Protein AF-A0A945FJ59-F1 (afdb_monomer_lite)

Radius of gyration: 18.52 Å; chains: 1; bounding box: 47×38×53 Å

Foldseek 3Di:
DCLPPPLVVDDPVVLVVVLVVLLVVLQVLLCQQAQVLLAGPPDNPDNHHDQVSRVVNLVSLLCLLLFPPHPNVCSSPNQQQAADEDEDEDQAQQVDWDPPPQLFQKKWKFFPDDDDGRDLDCPRTAEIEGQDDGSQDRLLSSLVSLLSNLPDDDDQDDPVDGSVCVCVGRSVNPDDRDDHYYYYHIDDRNVSCVVPVVGQKMKMWGAHSSRRTPYIYIYGYDDDD

Structure (mmCIF, N/CA/C/O backbone):
data_AF-A0A945FJ59-F1
#
_entry.id   AF-A0A945FJ59-F1
#
loop_
_atom_site.group_PDB
_atom_site.id
_atom_site.type_symbol
_atom_site.label_atom_id
_atom_site.label_alt_id
_atom_site.label_comp_id
_atom_site.label_asym_id
_atom_site.label_entity_id
_atom_site.label_seq_id
_atom_site.pdbx_PDB_ins_code
_atom_site.Cartn_x
_atom_site.Cartn_y
_atom_site.Cartn_z
_atom_site.occupancy
_atom_site.B_iso_or_equiv
_atom_site.auth_seq_id
_atom_site.auth_comp_id
_atom_site.auth_asym_id
_atom_site.auth_atom_id
_atom_site.pdbx_PDB_model_num
ATOM 1 N N . MET A 1 1 ? 7.278 13.177 -17.448 1.00 51.16 1 MET A N 1
ATOM 2 C CA . MET A 1 1 ? 6.998 14.190 -18.498 1.00 51.16 1 MET A CA 1
ATOM 3 C C . MET A 1 1 ? 5.499 14.442 -18.659 1.00 51.16 1 MET A C 1
ATOM 5 O O . MET A 1 1 ? 5.099 15.597 -18.591 1.00 51.16 1 MET A O 1
ATOM 9 N N . ILE A 1 2 ? 4.678 13.389 -18.777 1.00 59.38 2 ILE A N 1
ATOM 10 C CA . ILE A 1 2 ? 3.209 13.481 -18.908 1.00 59.38 2 ILE A CA 1
ATOM 11 C C . ILE A 1 2 ? 2.566 14.216 -17.716 1.00 59.38 2 ILE A C 1
ATOM 13 O O . ILE A 1 2 ? 1.899 15.228 -17.904 1.00 59.38 2 ILE A O 1
ATOM 17 N N . THR A 1 3 ? 2.864 13.798 -16.483 1.00 65.12 3 THR A N 1
ATOM 18 C CA . THR A 1 3 ? 2.283 14.382 -15.255 1.00 65.12 3 THR A CA 1
ATOM 19 C C . THR A 1 3 ? 2.681 15.838 -14.994 1.00 65.12 3 THR A C 1
ATOM 21 O O . THR A 1 3 ? 1.946 16.579 -14.359 1.00 65.12 3 THR A O 1
ATOM 24 N N . ARG A 1 4 ? 3.847 16.273 -15.490 1.00 64.56 4 ARG A N 1
ATOM 25 C CA . ARG A 1 4 ? 4.394 17.617 -15.236 1.00 64.56 4 ARG A CA 1
ATOM 26 C C . ARG A 1 4 ? 3.888 18.678 -16.208 1.00 64.56 4 ARG A C 1
ATOM 28 O O . ARG A 1 4 ? 3.876 19.846 -15.845 1.00 64.56 4 ARG A O 1
ATOM 35 N N . ARG A 1 5 ? 3.558 18.297 -17.444 1.00 72.62 5 ARG A N 1
ATOM 36 C CA . ARG A 1 5 ? 3.222 19.258 -18.504 1.00 72.62 5 ARG A CA 1
ATOM 37 C C . ARG A 1 5 ? 1.814 19.102 -19.045 1.00 72.62 5 ARG A C 1
ATOM 39 O O . ARG A 1 5 ? 1.229 20.106 -19.391 1.00 72.62 5 ARG A O 1
ATOM 46 N N . LEU A 1 6 ? 1.285 17.883 -19.139 1.00 83.44 6 LEU A N 1
ATOM 47 C CA . LEU A 1 6 ? -0.015 17.657 -19.774 1.00 83.44 6 LEU A CA 1
ATOM 48 C C . LEU A 1 6 ? -1.149 17.666 -18.754 1.00 83.44 6 LEU A C 1
ATOM 50 O O . LEU A 1 6 ? -2.184 18.261 -19.011 1.00 83.44 6 LEU A O 1
ATOM 54 N N . TRP A 1 7 ? -0.930 17.066 -17.582 1.00 88.19 7 TRP A N 1
ATOM 55 C CA . TRP A 1 7 ? -1.975 16.854 -16.576 1.00 88.19 7 TRP A CA 1
ATOM 56 C C . TRP A 1 7 ? -2.812 18.096 -16.206 1.00 88.19 7 TRP A C 1
ATOM 58 O O . TRP A 1 7 ? -4.038 17.978 -16.195 1.00 88.19 7 TRP A O 1
ATOM 68 N N . PRO A 1 8 ? -2.225 19.289 -15.964 1.00 87.00 8 PRO A N 1
ATOM 69 C CA . PRO A 1 8 ? -3.010 20.479 -15.624 1.00 87.00 8 PRO A CA 1
ATOM 70 C C . PRO A 1 8 ? -3.899 20.989 -16.768 1.00 87.00 8 PRO A C 1
ATOM 72 O O . PRO A 1 8 ? -4.835 21.738 -16.513 1.00 87.00 8 PRO A O 1
ATOM 75 N N . HIS A 1 9 ? -3.605 20.602 -18.012 1.00 89.31 9 HIS A N 1
ATOM 76 C CA . HIS A 1 9 ? -4.304 21.058 -19.216 1.00 89.31 9 HIS A CA 1
ATOM 77 C C . HIS A 1 9 ? -5.334 20.053 -19.742 1.00 89.31 9 HIS A C 1
ATOM 79 O O . HIS A 1 9 ? -6.031 20.361 -20.702 1.00 89.31 9 HIS A O 1
ATOM 85 N N . LEU A 1 10 ? -5.429 18.868 -19.135 1.00 90.62 10 LEU A N 1
ATOM 86 C CA . LEU A 1 10 ? -6.443 17.879 -19.484 1.00 90.62 10 LEU A CA 1
ATOM 87 C C . LEU A 1 10 ? -7.805 18.272 -18.897 1.00 90.62 10 LEU A C 1
ATOM 89 O O . LEU A 1 10 ? -7.896 18.706 -17.741 1.00 90.62 10 LEU A O 1
ATOM 93 N N . SER A 1 11 ? -8.862 18.046 -19.671 1.00 93.38 11 SER A N 1
ATOM 94 C CA . SER A 1 11 ? -10.243 18.035 -19.185 1.00 93.38 11 SER A CA 1
ATOM 95 C C . SER A 1 11 ? -10.461 16.923 -18.154 1.00 93.38 11 SER A C 1
ATOM 97 O O . SER A 1 11 ? -9.677 15.974 -18.055 1.00 93.38 11 SER A O 1
ATOM 99 N N . ASP A 1 12 ? -11.548 16.999 -17.388 1.00 92.25 12 ASP A N 1
ATOM 100 C CA . ASP A 1 12 ? -11.855 15.975 -16.382 1.00 92.25 12 ASP A CA 1
ATOM 101 C C . ASP A 1 12 ? -12.101 14.598 -17.010 1.00 92.25 12 ASP A C 1
ATOM 103 O O . ASP A 1 12 ? -11.656 13.585 -16.472 1.00 92.25 12 ASP A O 1
ATOM 107 N N . THR A 1 13 ? -12.717 14.554 -18.195 1.00 95.00 13 THR A N 1
ATOM 108 C CA . THR A 1 13 ? -12.897 13.315 -18.962 1.00 95.00 13 THR A CA 1
ATOM 109 C C . THR A 1 13 ? -11.559 12.708 -19.386 1.00 95.00 13 THR A C 1
ATOM 111 O O . THR A 1 13 ? -11.357 11.504 -19.233 1.00 95.00 13 THR A O 1
ATOM 114 N N . GLU A 1 14 ? -10.619 13.518 -19.877 1.00 94.06 14 GLU A N 1
ATOM 115 C CA . GLU A 1 14 ? -9.279 13.040 -20.245 1.00 94.06 14 GLU A CA 1
ATOM 116 C C . GLU A 1 14 ? -8.483 12.580 -19.019 1.00 94.06 14 GLU A C 1
ATOM 118 O O . GLU A 1 14 ? -7.817 11.544 -19.070 1.00 94.06 14 GLU A O 1
ATOM 123 N N . LYS A 1 15 ? -8.576 13.300 -17.892 1.00 92.00 15 LYS A N 1
ATOM 124 C CA . LYS A 1 15 ? -7.964 12.869 -16.625 1.00 92.00 15 LYS A CA 1
ATOM 125 C C . LYS A 1 15 ? -8.500 11.510 -16.198 1.00 92.00 15 LYS A C 1
ATOM 127 O O . LYS A 1 15 ? -7.707 10.659 -15.804 1.00 92.00 15 LYS A O 1
ATOM 132 N N . GLU A 1 16 ? -9.803 11.277 -16.318 1.00 91.75 16 GLU A N 1
ATOM 133 C CA . GLU A 1 16 ? -10.411 9.994 -15.964 1.00 91.75 16 GLU A CA 1
ATOM 134 C C . GLU A 1 16 ? -9.942 8.852 -16.878 1.00 91.75 16 GLU A C 1
ATOM 136 O O . GLU A 1 16 ? -9.563 7.783 -16.399 1.00 91.75 16 GLU A O 1
ATOM 141 N N . GLN A 1 17 ? -9.841 9.097 -18.186 1.00 93.38 17 GLN A N 1
ATOM 142 C CA . GLN A 1 17 ? -9.268 8.128 -19.129 1.00 93.38 17 GLN A CA 1
ATOM 143 C C . GLN A 1 17 ? -7.807 7.795 -18.792 1.00 93.38 17 GLN A C 1
ATOM 145 O O . GLN A 1 17 ? -7.407 6.626 -18.805 1.00 93.38 17 GLN A O 1
ATOM 150 N N . VAL A 1 18 ? -7.007 8.808 -18.447 1.00 92.19 18 VAL A N 1
ATOM 151 C CA . VAL A 1 18 ? -5.614 8.618 -18.030 1.00 92.19 18 VAL A CA 1
ATOM 152 C C . VAL A 1 18 ? -5.533 7.827 -16.721 1.00 92.19 18 VAL A C 1
ATOM 154 O O . VAL A 1 18 ? -4.696 6.928 -16.624 1.00 92.19 18 VAL A O 1
ATOM 157 N N . ARG A 1 19 ? -6.411 8.085 -15.742 1.00 91.75 19 ARG A N 1
ATOM 158 C CA . ARG A 1 19 ? -6.485 7.303 -14.493 1.00 91.75 19 ARG A CA 1
ATOM 159 C C . ARG A 1 19 ? -6.805 5.837 -14.761 1.00 91.75 19 ARG A C 1
ATOM 161 O O . ARG A 1 19 ? -6.081 4.967 -14.276 1.00 91.75 19 ARG A O 1
ATOM 168 N N . ALA A 1 20 ? -7.814 5.555 -15.584 1.00 93.50 20 ALA A N 1
ATOM 169 C CA . ALA A 1 20 ? -8.180 4.188 -15.959 1.00 93.50 20 ALA A CA 1
ATOM 170 C C . ALA A 1 20 ? -7.023 3.456 -16.670 1.00 93.50 20 ALA A C 1
ATOM 172 O O . ALA A 1 20 ? -6.737 2.282 -16.397 1.00 93.50 20 ALA A O 1
ATOM 173 N N . ALA A 1 21 ? -6.293 4.164 -17.538 1.00 94.00 21 ALA A N 1
ATOM 174 C CA . ALA A 1 21 ? -5.088 3.632 -18.159 1.00 94.00 21 ALA A CA 1
ATOM 175 C C . ALA A 1 21 ? -3.999 3.342 -17.111 1.00 94.00 21 ALA A C 1
ATOM 177 O O . ALA A 1 21 ? -3.462 2.235 -17.090 1.00 94.00 21 ALA A O 1
ATOM 178 N N . MET A 1 22 ? -3.692 4.287 -16.213 1.00 94.38 22 MET A N 1
ATOM 179 C CA . MET A 1 22 ? -2.705 4.103 -15.137 1.00 94.38 22 MET A CA 1
ATOM 180 C C . MET A 1 22 ? -3.043 2.911 -14.238 1.00 94.38 22 MET A C 1
ATOM 182 O O . MET A 1 22 ? -2.160 2.109 -13.938 1.00 94.38 22 MET A O 1
ATOM 186 N N . GLN A 1 23 ? -4.315 2.743 -13.873 1.00 94.06 23 GLN A N 1
ATOM 187 C CA . GLN A 1 23 ? -4.792 1.579 -13.128 1.00 94.06 23 GLN A CA 1
ATOM 188 C C . GLN A 1 23 ? -4.492 0.280 -13.884 1.00 94.06 23 GLN A C 1
ATOM 190 O O . GLN A 1 23 ? -3.944 -0.663 -13.312 1.00 94.06 23 GLN A O 1
ATOM 195 N N . THR A 1 24 ? -4.781 0.240 -15.186 1.00 94.75 24 THR A N 1
ATOM 196 C CA . THR A 1 24 ? -4.472 -0.922 -16.031 1.00 94.75 24 THR A CA 1
ATOM 197 C C . THR A 1 24 ? -2.970 -1.224 -16.046 1.00 94.75 24 THR A C 1
ATOM 199 O O . THR A 1 24 ? -2.574 -2.387 -15.938 1.00 94.75 24 THR A O 1
ATOM 202 N N . TRP A 1 25 ? -2.121 -0.197 -16.150 1.00 93.62 25 TRP A N 1
ATOM 203 C CA . TRP A 1 25 ? -0.664 -0.352 -16.108 1.00 93.62 25 TRP A CA 1
ATOM 204 C C . TRP A 1 25 ? -0.168 -0.873 -14.758 1.00 93.62 25 TRP A C 1
ATOM 206 O O . TRP A 1 25 ? 0.669 -1.775 -14.746 1.00 93.62 25 TRP A O 1
ATOM 216 N N . LEU A 1 26 ? -0.705 -0.372 -13.641 1.00 94.50 26 LEU A N 1
ATOM 217 C CA . LEU A 1 26 ? -0.378 -0.876 -12.305 1.00 94.50 26 LEU A CA 1
ATOM 218 C C . LEU A 1 26 ? -0.761 -2.349 -12.163 1.00 94.50 26 LEU A C 1
ATOM 220 O O . LEU A 1 26 ? 0.097 -3.162 -11.829 1.00 94.50 26 LEU A O 1
ATOM 224 N N . ILE A 1 27 ? -1.997 -2.724 -12.506 1.00 94.56 27 ILE A N 1
ATOM 225 C CA . ILE A 1 27 ? -2.457 -4.121 -12.435 1.00 94.56 27 ILE A CA 1
ATOM 226 C C . ILE A 1 27 ? -1.540 -5.030 -13.262 1.00 94.56 27 ILE A C 1
ATOM 228 O O . ILE A 1 27 ? -1.089 -6.075 -12.790 1.00 94.56 27 ILE A O 1
ATOM 232 N N . LYS A 1 28 ? -1.215 -4.620 -14.495 1.00 94.62 28 LYS A N 1
ATOM 233 C CA . LYS A 1 28 ? -0.293 -5.371 -15.355 1.00 94.62 28 LYS A CA 1
ATOM 234 C C . LYS A 1 28 ? 1.101 -5.471 -14.745 1.00 94.62 28 LYS A C 1
ATOM 236 O O . LYS A 1 28 ? 1.708 -6.534 -14.841 1.00 94.62 28 LYS A O 1
ATOM 241 N N . ARG A 1 29 ? 1.602 -4.409 -14.107 1.00 95.44 29 ARG A N 1
ATOM 242 C CA . ARG A 1 29 ? 2.917 -4.419 -13.460 1.00 95.44 29 ARG A CA 1
ATOM 243 C C . ARG A 1 29 ? 2.964 -5.369 -12.273 1.00 95.44 29 ARG A C 1
ATOM 245 O O . ARG A 1 29 ? 3.935 -6.106 -12.144 1.00 95.44 29 ARG A O 1
ATOM 252 N N . TYR A 1 30 ? 1.919 -5.404 -11.454 1.00 96.19 30 TYR A N 1
ATOM 253 C CA . TYR A 1 30 ? 1.856 -6.285 -10.288 1.00 96.19 30 TYR A CA 1
ATOM 254 C C . TYR A 1 30 ? 1.777 -7.779 -10.631 1.00 96.19 30 TYR A C 1
ATOM 256 O O . TYR A 1 30 ? 2.145 -8.602 -9.803 1.00 96.19 30 TYR A O 1
ATOM 264 N N . ARG A 1 31 ? 1.468 -8.161 -11.878 1.00 95.25 31 ARG A N 1
ATOM 265 C CA . ARG A 1 31 ? 1.680 -9.549 -12.352 1.00 95.25 31 ARG A CA 1
ATOM 266 C C . ARG A 1 31 ? 3.149 -9.993 -12.309 1.00 95.25 31 ARG A C 1
ATOM 268 O O . ARG A 1 31 ? 3.439 -11.188 -12.325 1.00 95.25 31 ARG A O 1
ATOM 275 N N . LEU A 1 32 ? 4.079 -9.042 -12.293 1.00 96.88 32 LEU A N 1
ATOM 276 C CA . LEU A 1 32 ? 5.514 -9.296 -12.187 1.00 96.88 32 LEU A CA 1
ATOM 277 C C . LEU A 1 32 ? 6.005 -9.315 -10.738 1.00 96.88 32 LEU A C 1
ATOM 279 O O . LEU A 1 32 ? 7.173 -9.604 -10.503 1.00 96.88 32 LEU A O 1
ATOM 283 N N . PHE A 1 33 ? 5.141 -9.027 -9.764 1.00 97.38 33 PHE A N 1
ATOM 284 C CA . PHE A 1 33 ? 5.501 -9.148 -8.359 1.00 97.38 33 PHE A CA 1
ATOM 285 C C . PHE A 1 33 ? 5.722 -10.623 -7.994 1.00 97.38 33 PHE A C 1
ATOM 287 O O . PHE A 1 33 ? 5.013 -11.511 -8.482 1.00 97.38 33 PHE A O 1
ATOM 294 N N . ARG A 1 34 ? 6.724 -10.899 -7.159 1.00 96.19 34 ARG A N 1
ATOM 295 C CA . ARG A 1 34 ? 7.021 -12.242 -6.648 1.00 96.19 34 ARG A CA 1
ATOM 296 C C . ARG A 1 34 ? 6.976 -12.193 -5.126 1.00 96.19 34 ARG A C 1
ATOM 298 O O . ARG A 1 34 ? 7.960 -11.786 -4.512 1.00 96.19 34 ARG A O 1
ATOM 305 N N . PRO A 1 35 ? 5.854 -12.604 -4.509 1.00 93.19 35 PRO A N 1
ATOM 306 C CA . PRO A 1 35 ? 5.678 -12.508 -3.062 1.00 93.19 35 PRO A CA 1
ATOM 307 C C . PRO A 1 35 ? 6.787 -13.199 -2.264 1.00 93.19 35 PRO A C 1
ATOM 309 O O . PRO A 1 35 ? 7.206 -12.690 -1.232 1.00 93.19 35 PRO A O 1
ATOM 312 N N . THR A 1 36 ? 7.302 -14.323 -2.770 1.00 91.81 36 THR A N 1
ATOM 313 C CA . THR A 1 36 ? 8.363 -15.107 -2.121 1.00 91.81 36 THR A CA 1
ATOM 314 C C . THR A 1 36 ? 9.687 -14.359 -2.014 1.00 91.81 36 THR A C 1
ATOM 316 O O . THR A 1 36 ? 10.395 -14.529 -1.030 1.00 91.81 36 THR A O 1
ATOM 319 N N . SER A 1 37 ? 10.024 -13.538 -3.009 1.00 92.12 37 SER A N 1
ATOM 320 C CA . SER A 1 37 ? 11.271 -12.767 -3.051 1.00 92.12 37 SER A CA 1
ATOM 321 C C . SER A 1 37 ? 11.074 -11.282 -2.736 1.00 92.12 37 SER A C 1
ATOM 323 O O . SER A 1 37 ? 12.053 -10.556 -2.632 1.00 92.12 37 SER A O 1
ATOM 325 N N . GLY A 1 38 ? 9.833 -10.814 -2.574 1.00 93.81 38 GLY A N 1
ATOM 326 C CA . GLY A 1 38 ? 9.503 -9.461 -2.117 1.00 93.81 38 GLY A CA 1
ATOM 327 C C . GLY A 1 38 ? 9.687 -8.340 -3.149 1.00 93.81 38 GLY A C 1
ATOM 328 O O . GLY A 1 38 ? 9.372 -7.193 -2.852 1.00 93.81 38 GLY A O 1
ATOM 329 N N . GLY A 1 39 ? 10.157 -8.636 -4.362 1.00 95.50 39 GLY A N 1
ATOM 330 C CA . GLY A 1 39 ? 10.380 -7.652 -5.428 1.00 95.50 39 GLY A CA 1
ATOM 331 C C . GLY A 1 39 ? 9.610 -7.960 -6.714 1.00 95.50 39 GLY A C 1
ATOM 332 O O . GLY A 1 39 ? 8.702 -8.796 -6.752 1.00 95.50 39 GLY A O 1
ATOM 333 N N . PHE A 1 40 ? 10.032 -7.347 -7.818 1.00 97.00 40 PHE A N 1
ATOM 334 C CA . PHE A 1 40 ? 9.449 -7.574 -9.143 1.00 97.00 40 PHE A CA 1
ATOM 335 C C . PHE A 1 40 ? 10.448 -8.240 -10.080 1.00 97.00 40 PHE A C 1
ATOM 337 O O . PHE A 1 40 ? 11.633 -7.920 -10.058 1.00 97.00 40 PHE A O 1
ATOM 344 N N . ALA A 1 41 ? 9.944 -9.131 -10.922 1.00 96.06 41 ALA A N 1
ATOM 345 C CA . ALA A 1 41 ? 10.660 -9.664 -12.071 1.00 96.06 41 ALA A CA 1
ATOM 346 C C . ALA A 1 41 ? 10.549 -8.716 -13.278 1.00 96.06 41 ALA A C 1
ATOM 348 O O . ALA A 1 41 ? 9.643 -7.873 -13.359 1.00 96.06 41 ALA A O 1
ATOM 349 N N . ILE A 1 42 ? 11.443 -8.871 -14.248 1.00 92.88 42 ILE A N 1
ATOM 350 C CA . ILE A 1 42 ? 11.363 -8.192 -15.540 1.00 92.88 42 ILE A CA 1
ATOM 351 C C . ILE A 1 42 ? 10.454 -8.945 -16.525 1.00 92.88 42 ILE A C 1
ATOM 353 O O . ILE A 1 42 ? 9.703 -8.293 -17.261 1.00 92.88 42 ILE A O 1
ATOM 357 N N . HIS A 1 43 ? 10.434 -10.285 -16.492 1.00 92.06 43 HIS A N 1
ATOM 358 C CA . HIS A 1 43 ? 9.574 -11.110 -17.344 1.00 92.06 43 HIS A CA 1
ATOM 359 C C . HIS A 1 43 ? 8.543 -11.924 -16.556 1.00 92.06 43 HIS A C 1
ATOM 361 O O . HIS A 1 43 ? 8.725 -12.313 -15.405 1.00 92.06 43 HIS A O 1
ATOM 367 N N . THR A 1 44 ? 7.409 -12.217 -17.198 1.00 90.62 44 THR A N 1
ATOM 368 C CA . THR A 1 44 ? 6.325 -12.998 -16.582 1.00 90.62 44 THR A CA 1
ATOM 369 C C . THR A 1 44 ? 6.695 -14.457 -16.339 1.00 90.62 44 THR A C 1
ATOM 371 O O . THR A 1 44 ? 6.097 -15.076 -15.467 1.00 90.62 44 THR A O 1
ATOM 374 N N . SER A 1 45 ? 7.644 -14.998 -17.104 1.00 92.75 45 SER A N 1
ATOM 375 C CA . SER A 1 45 ? 8.158 -16.367 -16.972 1.00 92.75 45 SER A CA 1
ATOM 376 C C . SER A 1 45 ? 9.079 -16.558 -15.771 1.00 92.75 45 SER A C 1
ATOM 378 O O . SER A 1 45 ? 9.255 -17.685 -15.319 1.00 92.75 45 SER A O 1
ATOM 380 N N . ASP A 1 46 ? 9.675 -15.478 -15.268 1.00 93.00 46 ASP A N 1
ATOM 381 C CA . ASP A 1 46 ? 10.691 -15.562 -14.226 1.00 93.00 46 ASP A CA 1
ATOM 382 C C . ASP A 1 46 ? 10.027 -15.883 -12.892 1.00 93.00 46 ASP A C 1
ATOM 384 O O . ASP A 1 46 ? 9.008 -15.289 -12.537 1.00 93.00 46 ASP A O 1
ATOM 388 N N . THR A 1 47 ? 10.592 -16.813 -12.128 1.00 91.00 47 THR A N 1
ATOM 389 C CA . THR A 1 47 ? 10.032 -17.241 -10.837 1.00 91.00 47 THR A CA 1
ATOM 390 C C . THR A 1 47 ? 10.533 -16.407 -9.658 1.00 91.00 47 THR A C 1
ATOM 392 O O . THR A 1 47 ? 9.968 -16.498 -8.573 1.00 91.00 47 THR A O 1
ATOM 395 N N . GLN A 1 48 ? 11.577 -15.600 -9.857 1.00 93.62 48 GLN A N 1
ATOM 396 C CA . GLN A 1 48 ? 12.228 -14.783 -8.829 1.00 93.62 48 GLN A CA 1
ATOM 397 C C . GLN A 1 48 ? 12.209 -13.305 -9.220 1.00 93.62 48 GLN A C 1
ATOM 399 O O . GLN A 1 48 ? 12.122 -12.972 -10.398 1.00 93.62 48 GLN A O 1
ATOM 404 N N . SER A 1 49 ? 12.275 -12.422 -8.226 1.00 94.94 4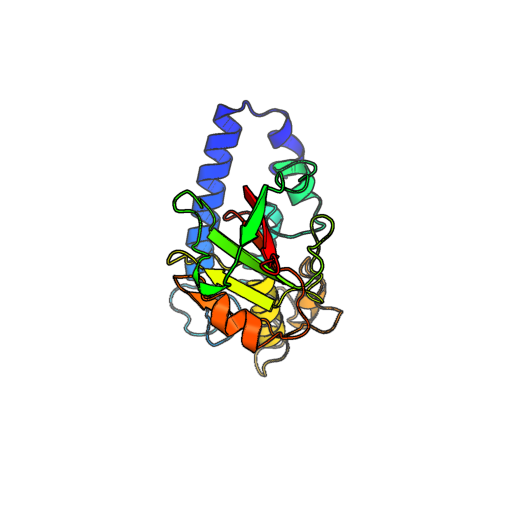9 SER A N 1
ATOM 405 C CA . SER A 1 49 ? 12.474 -10.986 -8.448 1.00 94.94 49 SER A CA 1
ATOM 406 C C . SER A 1 49 ? 13.903 -10.684 -8.887 1.00 94.94 49 SER A C 1
ATOM 408 O O . SER A 1 49 ? 14.837 -11.367 -8.473 1.00 94.94 49 SER A O 1
ATOM 410 N N . ASP A 1 50 ? 14.077 -9.590 -9.620 1.00 94.69 50 ASP A N 1
ATOM 411 C CA . ASP A 1 50 ? 15.386 -9.066 -10.001 1.00 94.69 50 ASP A CA 1
ATOM 412 C C . ASP A 1 50 ? 15.462 -7.546 -9.770 1.00 94.69 50 ASP A C 1
ATOM 414 O O . ASP A 1 50 ? 14.461 -6.865 -9.502 1.00 94.69 50 ASP A O 1
ATOM 418 N N . VAL A 1 51 ? 16.679 -7.002 -9.810 1.00 94.56 51 VAL A N 1
ATOM 419 C CA . VAL A 1 51 ? 16.930 -5.589 -9.482 1.00 94.56 51 VAL A CA 1
ATOM 420 C C . VAL A 1 51 ? 16.321 -4.645 -10.525 1.00 94.56 51 VAL A C 1
ATOM 422 O O . VAL A 1 51 ? 15.739 -3.620 -10.156 1.00 94.56 51 VAL A O 1
ATOM 425 N N . ASP A 1 52 ? 16.401 -4.986 -11.813 1.00 93.81 52 ASP A N 1
ATOM 426 C CA . ASP A 1 52 ? 15.901 -4.140 -12.902 1.00 93.81 52 ASP A CA 1
ATOM 427 C C . ASP A 1 52 ? 14.364 -4.138 -12.932 1.00 93.81 52 ASP A C 1
ATOM 429 O O . ASP A 1 52 ? 13.730 -3.079 -13.063 1.00 93.81 52 ASP A O 1
ATOM 433 N N . GLY A 1 53 ? 13.757 -5.310 -12.741 1.00 95.19 53 GLY A N 1
ATOM 434 C CA . GLY A 1 53 ? 12.329 -5.508 -12.545 1.00 95.19 53 GLY A CA 1
ATOM 435 C C . GLY A 1 53 ? 11.823 -4.691 -11.360 1.00 95.19 53 GLY A C 1
ATOM 436 O O . GLY A 1 53 ? 10.882 -3.901 -11.489 1.00 95.19 53 GLY A O 1
ATOM 437 N N . THR A 1 54 ? 12.490 -4.781 -10.217 1.00 96.31 54 THR A N 1
ATOM 438 C CA . THR A 1 54 ? 12.101 -4.022 -9.023 1.00 96.31 54 THR A CA 1
ATOM 439 C C . THR A 1 54 ? 12.241 -2.512 -9.232 1.00 96.31 54 THR A C 1
ATOM 441 O O . THR A 1 54 ? 11.275 -1.771 -9.036 1.00 96.31 54 THR A O 1
ATOM 444 N N . SER A 1 55 ? 13.384 -2.043 -9.736 1.00 94.62 55 SER A N 1
ATOM 445 C CA . SER A 1 55 ? 13.624 -0.620 -10.014 1.00 94.62 55 SER A CA 1
ATOM 446 C C . SER A 1 55 ? 12.594 -0.030 -10.986 1.00 94.62 55 SER A C 1
ATOM 448 O O . SER A 1 55 ? 12.023 1.037 -10.736 1.00 94.62 55 SER A O 1
ATOM 450 N N . THR A 1 56 ? 12.296 -0.748 -12.072 1.00 94.19 56 THR A N 1
ATOM 451 C CA . THR A 1 56 ? 11.326 -0.310 -13.086 1.00 94.19 56 THR A CA 1
ATOM 452 C C . THR A 1 56 ? 9.899 -0.278 -12.527 1.00 94.19 56 THR A C 1
ATOM 454 O O . THR A 1 56 ? 9.112 0.597 -12.894 1.00 94.19 56 THR A O 1
ATOM 457 N N . ALA A 1 57 ? 9.553 -1.185 -11.605 1.00 95.75 57 ALA A N 1
ATOM 458 C CA . ALA A 1 57 ? 8.250 -1.169 -10.941 1.00 95.75 57 ALA A CA 1
ATOM 459 C C . ALA A 1 57 ? 8.090 0.072 -10.054 1.00 95.75 57 ALA A C 1
ATOM 461 O O . ALA A 1 57 ? 7.091 0.782 -10.172 1.00 95.75 57 ALA A O 1
ATOM 462 N N . LEU A 1 58 ? 9.104 0.382 -9.244 1.00 95.62 58 LEU A N 1
ATOM 463 C CA . LEU A 1 58 ? 9.105 1.569 -8.385 1.00 95.62 58 LEU A CA 1
ATOM 464 C C . LEU A 1 58 ? 9.055 2.868 -9.198 1.00 95.62 58 LEU A C 1
ATOM 466 O O . LEU A 1 58 ? 8.380 3.821 -8.807 1.00 95.62 58 LEU A O 1
ATOM 470 N N . LEU A 1 59 ? 9.713 2.906 -10.363 1.00 93.31 59 LEU A N 1
ATOM 471 C CA . LEU A 1 59 ? 9.611 4.040 -11.280 1.00 93.31 59 LEU A CA 1
ATOM 472 C C . LEU A 1 59 ? 8.179 4.231 -11.800 1.00 93.31 59 LEU A C 1
ATOM 474 O O . LEU A 1 59 ? 7.705 5.368 -11.851 1.00 93.31 59 LEU A O 1
ATOM 478 N N . LEU A 1 60 ? 7.481 3.146 -12.156 1.00 94.19 60 LEU A N 1
ATOM 479 C CA . LEU A 1 60 ? 6.080 3.222 -12.575 1.00 94.19 60 LEU A CA 1
ATOM 480 C C . LEU A 1 60 ? 5.184 3.720 -11.435 1.00 94.19 60 LEU A C 1
ATOM 482 O O . LEU A 1 60 ? 4.399 4.634 -11.657 1.00 94.19 60 LEU A O 1
ATOM 486 N N . MET A 1 61 ? 5.334 3.179 -10.224 1.00 95.31 61 MET A N 1
ATOM 487 C CA . MET A 1 61 ? 4.548 3.595 -9.052 1.00 95.31 61 MET A CA 1
ATOM 488 C C . MET A 1 61 ? 4.755 5.070 -8.713 1.00 95.31 61 MET A C 1
ATOM 490 O O . MET A 1 61 ? 3.809 5.783 -8.377 1.00 95.31 61 MET A O 1
ATOM 494 N N . ARG A 1 62 ? 5.994 5.558 -8.849 1.00 93.81 62 ARG A N 1
ATOM 495 C CA . ARG A 1 62 ? 6.283 6.990 -8.770 1.00 93.81 62 ARG A CA 1
ATOM 496 C C . ARG A 1 62 ? 5.541 7.751 -9.864 1.00 93.81 62 ARG A C 1
ATOM 498 O O . ARG A 1 62 ? 4.885 8.741 -9.573 1.00 93.81 62 ARG A O 1
ATOM 505 N N . ALA A 1 63 ? 5.619 7.299 -11.114 1.00 92.12 63 ALA A N 1
ATOM 506 C CA . ALA A 1 63 ? 4.990 7.972 -12.248 1.00 92.12 63 ALA A CA 1
ATOM 507 C C . ALA A 1 63 ? 3.453 8.031 -12.158 1.00 92.12 63 ALA A C 1
ATOM 509 O O . ALA A 1 63 ? 2.869 8.976 -12.688 1.00 92.12 63 ALA A O 1
ATOM 510 N N . THR A 1 64 ? 2.817 7.071 -11.481 1.00 92.88 64 THR A N 1
ATOM 511 C CA . THR A 1 64 ? 1.373 7.057 -11.186 1.00 92.88 64 THR A CA 1
ATOM 512 C C . THR A 1 64 ? 1.013 7.780 -9.887 1.00 92.88 64 THR A C 1
ATOM 514 O O . THR A 1 64 ? -0.147 7.780 -9.491 1.00 92.88 64 THR A O 1
ATOM 517 N N . GLY A 1 65 ? 1.982 8.390 -9.197 1.00 93.31 65 GLY A N 1
ATOM 518 C CA . GLY A 1 65 ? 1.747 9.120 -7.952 1.00 93.31 65 GLY A CA 1
ATOM 519 C C . GLY A 1 65 ? 1.363 8.232 -6.763 1.00 93.31 65 GLY A C 1
ATOM 520 O O . GLY A 1 65 ? 0.788 8.731 -5.798 1.00 93.31 65 GLY A O 1
ATOM 521 N N . SER A 1 66 ? 1.666 6.933 -6.820 1.00 94.75 66 SER A N 1
ATOM 522 C CA . SER A 1 66 ? 1.356 5.973 -5.752 1.00 94.75 66 SER A CA 1
ATOM 523 C C . SER A 1 66 ? 2.332 6.052 -4.572 1.00 94.75 66 SER A C 1
ATOM 525 O O . SER A 1 66 ? 2.031 5.539 -3.501 1.00 94.75 66 SER A O 1
ATOM 527 N N . LEU A 1 67 ? 3.504 6.674 -4.759 1.00 94.62 67 LEU A N 1
ATOM 528 C CA . LEU A 1 67 ? 4.532 6.816 -3.722 1.00 94.62 67 LEU A CA 1
ATOM 529 C C . LEU A 1 67 ? 4.428 8.167 -3.004 1.00 94.62 67 LEU A C 1
ATOM 531 O O . LEU A 1 67 ? 4.341 9.218 -3.654 1.00 94.62 67 LEU A O 1
ATOM 535 N N . PHE A 1 68 ? 4.485 8.134 -1.672 1.00 92.31 68 PHE A N 1
ATOM 536 C CA . PHE A 1 68 ? 4.421 9.319 -0.813 1.00 92.31 68 PHE A CA 1
ATOM 537 C C . PHE A 1 68 ? 5.645 10.223 -0.985 1.00 92.31 68 PHE A C 1
ATOM 539 O O . PHE A 1 68 ? 6.719 9.774 -1.388 1.00 92.31 68 PHE A O 1
ATOM 546 N N . GLY A 1 69 ? 5.466 11.522 -0.725 1.00 88.31 69 GLY A N 1
ATOM 547 C CA . GLY A 1 69 ? 6.537 12.522 -0.816 1.00 88.31 69 GLY A CA 1
ATOM 548 C C . GLY A 1 69 ? 7.087 12.764 -2.228 1.00 88.31 69 GLY A C 1
ATOM 549 O O . GLY A 1 69 ? 8.126 13.405 -2.381 1.00 88.31 69 GLY A O 1
ATOM 550 N N . THR A 1 70 ? 6.432 12.254 -3.279 1.00 90.94 70 THR A N 1
ATOM 551 C CA . THR A 1 70 ? 6.892 12.445 -4.661 1.00 90.94 70 THR A CA 1
ATOM 552 C C . THR A 1 70 ? 6.211 13.637 -5.339 1.00 90.94 70 THR A C 1
ATOM 554 O O . THR A 1 70 ? 4.997 13.808 -5.212 1.00 90.94 70 THR A O 1
ATOM 557 N N . PRO A 1 71 ? 6.935 14.422 -6.161 1.00 90.06 71 PRO A N 1
ATOM 558 C CA . PRO A 1 71 ? 6.320 15.489 -6.950 1.00 90.06 71 PRO A CA 1
ATOM 559 C C . PRO A 1 71 ? 5.263 14.982 -7.940 1.00 90.06 71 PRO A C 1
ATOM 561 O O . PRO A 1 71 ? 4.387 15.725 -8.365 1.00 90.06 71 PRO A O 1
ATOM 564 N N . GLU A 1 72 ? 5.371 13.730 -8.387 1.00 91.44 72 GLU A N 1
ATOM 565 C CA . GLU A 1 72 ? 4.383 13.103 -9.264 1.00 91.44 72 GLU A CA 1
ATOM 566 C C . GLU A 1 72 ? 3.033 12.917 -8.566 1.00 91.44 72 GLU A C 1
ATOM 568 O O . GLU A 1 72 ? 2.004 13.187 -9.184 1.00 91.44 72 GLU A O 1
ATOM 573 N N . ARG A 1 73 ? 3.048 12.518 -7.288 1.00 92.06 73 ARG A N 1
ATOM 574 C CA . ARG A 1 73 ? 1.853 12.371 -6.455 1.00 92.06 73 ARG A CA 1
ATOM 575 C C . ARG A 1 73 ? 1.116 13.693 -6.290 1.00 92.06 73 ARG A C 1
ATOM 577 O O . ARG A 1 73 ? -0.057 13.767 -6.637 1.00 92.06 73 ARG A O 1
ATOM 584 N N . GLU A 1 74 ? 1.820 14.738 -5.864 1.00 89.62 74 GLU A N 1
ATOM 585 C CA . GLU A 1 74 ? 1.237 16.075 -5.693 1.00 89.62 74 GLU A CA 1
ATOM 586 C C . GLU A 1 74 ? 0.654 16.616 -7.007 1.00 89.62 74 GLU A C 1
ATOM 588 O O . GLU A 1 74 ? -0.436 17.176 -7.034 1.00 89.62 74 GLU A O 1
ATOM 593 N N . ARG A 1 75 ? 1.334 16.409 -8.140 1.00 88.94 75 ARG A N 1
ATOM 594 C CA . ARG A 1 75 ? 0.823 16.876 -9.439 1.00 88.94 75 ARG A CA 1
ATOM 595 C C . ARG A 1 75 ? -0.434 16.139 -9.882 1.00 88.94 75 ARG A C 1
ATOM 597 O O . ARG A 1 75 ? -1.316 16.763 -10.463 1.00 88.94 75 ARG A O 1
ATOM 604 N N . LEU A 1 76 ? -0.481 14.823 -9.683 1.00 90.25 76 LEU A N 1
ATOM 605 C CA . LEU A 1 76 ? -1.597 13.994 -10.136 1.00 90.25 76 LEU A CA 1
ATOM 606 C C . LEU A 1 76 ? -2.825 14.149 -9.242 1.00 90.25 76 LEU A C 1
ATOM 608 O O . LEU A 1 76 ? -3.945 14.274 -9.741 1.00 90.25 76 LEU A O 1
ATOM 612 N N . TRP A 1 77 ? -2.602 14.153 -7.934 1.00 88.56 77 TRP A N 1
ATOM 613 C CA . TRP A 1 77 ? -3.658 14.017 -6.936 1.00 88.56 77 TRP A CA 1
ATOM 614 C C . TRP A 1 77 ? -3.855 15.279 -6.093 1.00 88.56 77 TRP A C 1
ATOM 616 O O . TRP A 1 77 ? -4.798 15.344 -5.310 1.00 88.56 77 TRP A O 1
ATOM 626 N N . GLY A 1 78 ? -3.018 16.301 -6.291 1.00 85.56 78 GLY A N 1
ATOM 627 C CA . GLY A 1 78 ? -3.033 17.527 -5.505 1.00 85.56 78 GLY A CA 1
ATOM 628 C C . GLY A 1 78 ? -2.510 17.312 -4.088 1.00 85.56 78 GLY A C 1
ATOM 629 O O . GLY A 1 78 ? -1.863 16.310 -3.776 1.00 85.56 78 GLY A O 1
ATOM 630 N N . HIS A 1 79 ? -2.828 18.266 -3.216 1.00 82.81 79 HIS A N 1
ATOM 631 C CA . HIS A 1 79 ? -2.716 18.054 -1.782 1.00 82.81 79 HIS A CA 1
ATOM 632 C C . HIS A 1 79 ? -3.819 17.087 -1.343 1.00 82.81 79 HIS A C 1
ATOM 634 O O . HIS A 1 79 ? -5.007 17.413 -1.389 1.00 82.81 79 HIS A O 1
ATOM 640 N N . ILE A 1 80 ? -3.416 15.887 -0.938 1.00 81.44 80 ILE A N 1
ATOM 641 C CA . ILE A 1 80 ? -4.325 14.866 -0.435 1.00 81.44 80 ILE A CA 1
ATOM 642 C C . ILE A 1 80 ? -4.616 15.196 1.025 1.00 81.44 80 ILE A C 1
ATOM 644 O O . ILE A 1 80 ? -3.871 14.824 1.928 1.00 81.44 80 ILE A O 1
ATOM 648 N N . ALA A 1 81 ? -5.705 15.927 1.247 1.00 74.31 81 ALA A N 1
ATOM 649 C CA . ALA A 1 81 ? -6.202 16.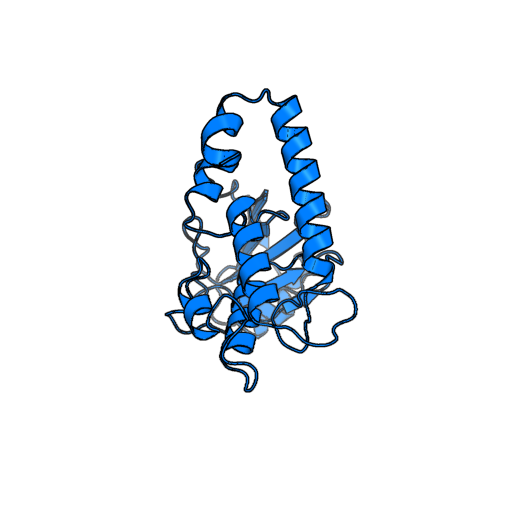158 2.592 1.00 74.31 81 ALA A CA 1
ATOM 650 C C . ALA A 1 81 ? -6.635 14.822 3.230 1.00 74.31 81 ALA A C 1
ATOM 652 O O . ALA A 1 81 ? -7.123 13.930 2.521 1.00 74.31 81 ALA A O 1
ATOM 653 N N . PRO A 1 82 ? -6.529 14.674 4.563 1.00 75.44 82 PRO A N 1
ATOM 654 C CA . PRO A 1 82 ? -7.086 13.521 5.253 1.00 75.44 82 PRO A CA 1
ATOM 655 C C . PRO A 1 82 ? -8.563 13.333 4.886 1.00 75.44 82 PRO A C 1
ATOM 657 O O . PRO A 1 82 ? -9.348 14.284 4.930 1.00 75.44 82 PRO A O 1
ATOM 660 N N . ALA A 1 83 ? -8.955 12.102 4.544 1.00 79.38 83 ALA A N 1
ATOM 661 C CA . ALA A 1 83 ? -10.360 11.785 4.311 1.00 79.38 83 ALA A CA 1
ATOM 662 C C . ALA A 1 83 ? -11.201 12.189 5.534 1.00 79.38 83 ALA A C 1
ATOM 664 O O . ALA A 1 83 ? -10.751 12.045 6.677 1.00 79.38 83 ALA A O 1
ATOM 665 N N . LYS A 1 84 ? -12.428 12.678 5.298 1.00 81.75 84 LYS A N 1
ATOM 666 C CA . LYS A 1 84 ? -13.334 13.104 6.373 1.00 81.75 84 LYS A CA 1
ATOM 667 C C . LYS A 1 84 ? -13.480 11.977 7.397 1.00 81.75 84 LYS A C 1
ATOM 669 O O . LYS A 1 84 ? -13.931 10.885 7.057 1.00 81.75 84 LYS A O 1
ATOM 674 N N . GLN A 1 85 ? -13.101 12.263 8.640 1.00 87.31 85 GLN A N 1
ATOM 675 C CA . GLN A 1 85 ? -13.200 11.306 9.734 1.00 87.31 85 GLN A CA 1
ATOM 676 C C . GLN A 1 85 ? -14.657 11.155 10.171 1.00 87.31 85 GLN A C 1
ATOM 678 O O . GLN A 1 85 ? -15.334 12.141 10.468 1.00 87.31 85 GLN A O 1
ATOM 683 N N . VAL A 1 86 ? -15.116 9.910 10.240 1.00 90.44 86 VAL A N 1
ATOM 684 C CA . VAL A 1 86 ? -16.364 9.525 10.899 1.00 90.44 86 VAL A CA 1
ATOM 685 C C . VAL A 1 86 ? -16.003 8.883 12.229 1.00 90.44 86 VAL A C 1
ATOM 687 O O . VAL A 1 86 ? -15.240 7.922 12.263 1.00 90.44 86 VAL A O 1
ATOM 690 N N . ARG A 1 87 ? -16.526 9.419 13.330 1.00 92.31 87 ARG A N 1
ATOM 691 C CA . ARG A 1 87 ? -16.370 8.807 14.649 1.00 92.31 87 ARG A CA 1
ATOM 692 C C . ARG A 1 87 ? -17.511 7.826 14.893 1.00 92.31 87 ARG A C 1
ATOM 694 O O . ARG A 1 87 ? -18.674 8.169 14.688 1.00 92.31 87 ARG A O 1
ATOM 701 N N . THR A 1 88 ? -17.168 6.628 15.342 1.00 91.12 88 THR A N 1
ATOM 702 C CA . THR A 1 88 ? -18.098 5.548 15.655 1.00 91.12 88 THR A CA 1
ATOM 703 C C . THR A 1 88 ? -17.837 5.075 17.075 1.00 91.12 88 THR A C 1
ATOM 705 O O . THR A 1 88 ? -16.757 4.584 17.407 1.00 91.12 88 THR A O 1
ATOM 708 N N . GLU A 1 89 ? -18.843 5.246 17.921 1.00 91.12 89 GLU A N 1
ATOM 709 C CA . GLU A 1 89 ? -18.826 4.749 19.290 1.00 91.12 89 GLU A CA 1
ATOM 710 C C . GLU A 1 89 ? -19.324 3.311 19.311 1.00 91.12 89 GLU A C 1
ATOM 712 O O . GLU A 1 89 ? -20.333 2.982 18.686 1.00 91.12 89 GLU A O 1
ATOM 717 N N . ILE A 1 90 ? -18.590 2.450 20.006 1.00 90.69 90 ILE A N 1
ATOM 718 C CA . ILE A 1 90 ? -18.873 1.016 20.061 1.00 90.69 90 ILE A CA 1
ATOM 719 C C . ILE A 1 90 ? -18.815 0.511 21.493 1.00 90.69 90 ILE A C 1
ATOM 721 O O . ILE A 1 90 ? -17.999 0.961 22.299 1.00 90.69 90 ILE A O 1
ATOM 725 N N . HIS A 1 91 ? -19.674 -0.457 21.794 1.00 87.88 91 HIS A N 1
ATOM 726 C CA . HIS A 1 91 ? -19.704 -1.113 23.097 1.00 87.88 91 HIS A CA 1
ATOM 727 C C . HIS A 1 91 ? -18.721 -2.287 23.116 1.00 87.88 91 HIS A C 1
ATOM 729 O O . HIS A 1 91 ? -17.944 -2.430 24.064 1.00 87.88 91 HIS A O 1
ATOM 735 N N . ASN A 1 92 ? -18.684 -3.076 22.034 1.00 86.62 92 ASN A N 1
ATOM 736 C CA . ASN A 1 92 ? -17.742 -4.176 21.860 1.00 86.62 92 ASN A CA 1
ATOM 737 C C . ASN A 1 92 ? -16.986 -4.076 20.533 1.00 86.62 92 ASN A C 1
ATOM 739 O O . ASN A 1 92 ? -17.515 -3.645 19.512 1.00 86.62 92 ASN A O 1
ATOM 743 N N . TRP A 1 93 ? -15.731 -4.529 20.536 1.00 87.38 93 TRP A N 1
ATOM 744 C CA . TRP A 1 93 ? -14.896 -4.562 19.332 1.00 87.38 93 TRP A CA 1
ATOM 745 C C . TRP A 1 93 ? -15.437 -5.527 18.263 1.00 87.38 93 TRP A C 1
ATOM 747 O O . TRP A 1 93 ? -15.214 -5.303 17.078 1.00 87.38 93 TRP A O 1
ATOM 757 N N . ASN A 1 94 ? -16.194 -6.553 18.667 1.00 88.06 94 ASN A N 1
ATOM 758 C CA . ASN A 1 94 ? -16.848 -7.526 17.780 1.00 88.06 94 ASN A CA 1
ATOM 759 C C . ASN A 1 94 ? -17.968 -6.920 16.935 1.00 88.06 94 ASN A C 1
ATOM 761 O O . ASN A 1 94 ? -18.333 -7.497 15.915 1.00 88.06 94 ASN A O 1
ATOM 765 N N . ASP A 1 95 ? -18.509 -5.774 17.353 1.00 85.44 95 ASP A N 1
ATOM 766 C CA . ASP A 1 95 ? -19.622 -5.120 16.664 1.00 85.44 95 ASP A CA 1
ATOM 767 C C . ASP A 1 95 ? -19.145 -4.393 15.393 1.00 85.44 95 ASP A C 1
ATOM 769 O O . ASP A 1 95 ? -19.947 -3.951 14.567 1.00 85.44 95 ASP A O 1
ATOM 773 N N . VAL A 1 96 ? -17.826 -4.253 15.223 1.00 85.94 96 VAL A N 1
ATOM 774 C CA . VAL A 1 96 ? -17.234 -3.531 14.103 1.00 85.94 96 VAL A CA 1
ATOM 775 C C . VAL A 1 96 ? -17.145 -4.418 12.873 1.00 85.94 96 VAL A C 1
ATOM 777 O O . VAL A 1 96 ? -16.449 -5.430 12.848 1.00 85.94 96 VAL A O 1
ATOM 780 N N . THR A 1 97 ? -17.780 -3.959 11.800 1.00 80.88 97 THR A N 1
ATOM 781 C CA . THR A 1 97 ? -17.655 -4.535 10.462 1.00 80.88 97 THR A CA 1
ATOM 782 C C . THR A 1 97 ? -17.044 -3.520 9.504 1.00 80.88 97 THR A C 1
ATOM 784 O O . THR A 1 97 ? -17.118 -2.306 9.711 1.00 80.88 97 THR A O 1
ATOM 787 N N . LEU A 1 98 ? -16.403 -4.016 8.444 1.00 76.75 98 LEU A N 1
ATOM 788 C CA . LEU A 1 98 ? -15.922 -3.146 7.377 1.00 76.75 98 LEU A CA 1
ATOM 789 C C . LEU A 1 98 ? -17.113 -2.523 6.635 1.00 76.75 98 LEU A C 1
ATOM 791 O O . LEU A 1 98 ? -18.080 -3.231 6.346 1.00 76.75 98 LEU A O 1
ATOM 795 N N . PRO A 1 99 ? -17.048 -1.234 6.259 1.00 71.94 99 PRO A N 1
ATOM 796 C CA . PRO A 1 99 ? -18.086 -0.626 5.439 1.00 71.94 99 PRO A CA 1
ATOM 797 C C . PRO A 1 99 ? -18.236 -1.383 4.113 1.00 71.94 99 PRO A C 1
ATOM 799 O O . PRO A 1 99 ? -17.268 -1.524 3.366 1.00 71.94 99 PRO A O 1
ATOM 802 N N . ALA A 1 100 ? -19.457 -1.813 3.779 1.00 59.03 100 ALA A N 1
ATOM 803 C CA . ALA A 1 100 ? -19.754 -2.495 2.513 1.00 59.03 100 ALA A CA 1
ATOM 804 C C . ALA A 1 100 ? -19.408 -1.640 1.272 1.00 59.03 100 ALA A C 1
ATOM 806 O O . ALA A 1 100 ? -19.122 -2.171 0.201 1.00 59.03 100 ALA A O 1
ATOM 807 N N . SER A 1 101 ? -19.391 -0.312 1.433 1.00 54.22 101 SER A N 1
ATOM 808 C CA . SER A 1 101 ? -19.064 0.687 0.410 1.00 54.22 101 SER A CA 1
ATOM 809 C C . SER A 1 101 ? -17.570 1.016 0.304 1.00 54.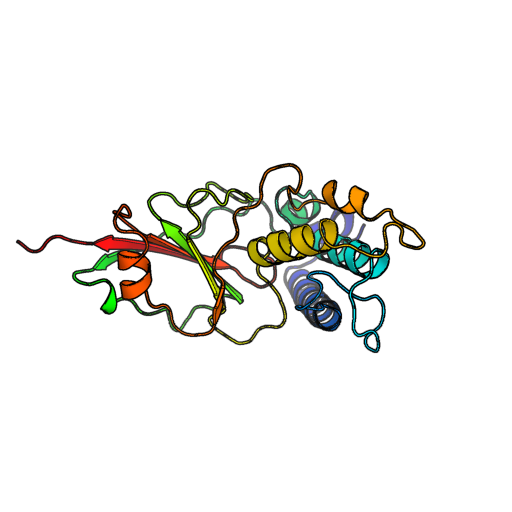22 101 SER A C 1
ATOM 811 O O . SER A 1 101 ? -17.208 2.006 -0.331 1.00 54.22 101 SER A O 1
ATOM 813 N N . ALA A 1 102 ? -16.688 0.252 0.952 1.00 58.47 102 ALA A N 1
ATOM 814 C CA . ALA A 1 102 ? -15.256 0.489 0.861 1.00 58.47 102 ALA A CA 1
ATOM 815 C C . ALA A 1 102 ? -14.752 0.118 -0.547 1.00 58.47 102 ALA A C 1
ATOM 817 O O . ALA A 1 102 ? -14.297 -0.999 -0.796 1.00 58.47 102 ALA A O 1
ATOM 818 N N . GLU A 1 103 ? -14.774 1.075 -1.478 1.00 72.19 103 GLU A N 1
ATOM 819 C CA . GLU A 1 103 ? -13.979 1.065 -2.721 1.00 72.19 103 GLU A CA 1
ATOM 820 C C . GLU A 1 103 ? -12.467 1.199 -2.433 1.00 72.19 103 GLU A C 1
ATOM 822 O O . GLU A 1 103 ? -11.715 1.824 -3.179 1.00 72.19 103 GLU A O 1
ATOM 827 N N . ALA A 1 104 ? -12.014 0.656 -1.305 1.00 90.00 104 ALA A N 1
ATOM 828 C CA . ALA A 1 104 ? -10.619 0.624 -0.929 1.00 90.00 104 ALA A CA 1
ATOM 829 C C . ALA A 1 104 ? -9.966 -0.632 -1.508 1.00 90.00 104 ALA A C 1
ATOM 831 O O . ALA A 1 104 ? -10.511 -1.734 -1.425 1.00 90.00 104 ALA A O 1
ATOM 832 N N . ASN A 1 105 ? -8.778 -0.445 -2.068 1.00 93.69 105 ASN A N 1
ATOM 833 C CA . ASN A 1 105 ? -7.864 -1.526 -2.401 1.00 93.69 105 ASN A CA 1
ATOM 834 C C . ASN A 1 105 ? -7.312 -2.180 -1.131 1.00 93.69 105 ASN A C 1
ATOM 836 O O . ASN A 1 105 ? -7.253 -3.401 -1.028 1.00 93.69 105 ASN A O 1
ATOM 840 N N . SER A 1 106 ? -6.921 -1.348 -0.171 1.00 95.62 106 SER A N 1
ATOM 841 C CA . SER A 1 106 ? -6.337 -1.753 1.101 1.00 95.62 106 SER A CA 1
ATOM 842 C C . SER A 1 106 ? -6.864 -0.873 2.225 1.00 95.62 106 SER A C 1
ATOM 844 O O . SER A 1 106 ? -7.291 0.265 2.023 1.00 95.62 106 SER A O 1
ATOM 846 N N . ILE A 1 107 ? -6.847 -1.413 3.432 1.00 95.12 107 ILE A N 1
ATOM 847 C CA . ILE A 1 107 ? -7.246 -0.729 4.650 1.00 95.12 107 ILE A CA 1
ATOM 848 C C . ILE A 1 107 ? -6.076 -0.798 5.619 1.00 95.12 107 ILE A C 1
ATOM 850 O O . ILE A 1 107 ? -5.506 -1.862 5.839 1.00 95.12 107 ILE A O 1
ATOM 854 N N . ARG A 1 108 ? -5.731 0.334 6.223 1.00 96.19 108 ARG A N 1
ATOM 855 C CA . ARG A 1 108 ? -4.723 0.411 7.279 1.00 96.19 108 ARG A CA 1
ATOM 856 C C . ARG A 1 108 ? -5.407 0.693 8.599 1.00 96.19 108 ARG A C 1
ATOM 858 O O . ARG A 1 108 ? -6.217 1.619 8.698 1.00 96.19 108 ARG A O 1
ATOM 865 N N . LEU A 1 109 ? -5.072 -0.108 9.598 1.00 96.19 109 LEU A N 1
ATOM 866 C CA . LEU A 1 109 ? -5.570 0.039 10.953 1.00 96.19 109 LEU A CA 1
ATOM 867 C C . LEU A 1 109 ? -4.457 0.589 11.842 1.00 96.19 109 LEU A C 1
ATOM 869 O O . LEU A 1 109 ? -3.384 -0.004 11.945 1.00 96.19 109 LEU A O 1
ATOM 873 N N . TYR A 1 110 ? -4.725 1.707 12.501 1.00 96.94 110 TYR A N 1
ATOM 874 C CA . TYR A 1 110 ? -3.808 2.374 13.415 1.00 96.94 110 TYR A CA 1
ATOM 875 C C . TYR A 1 110 ? -4.361 2.342 14.836 1.00 96.94 110 TYR A C 1
ATOM 877 O O . TYR A 1 110 ? -5.568 2.486 15.034 1.00 96.94 110 TYR A O 1
ATOM 885 N N . LYS A 1 111 ? -3.488 2.204 15.836 1.00 96.06 111 LYS A N 1
ATOM 886 C CA . LYS A 1 111 ? -3.857 2.345 17.250 1.00 96.06 111 LYS A CA 1
ATOM 887 C C . LYS A 1 111 ? -3.525 3.737 17.768 1.00 96.06 111 LYS A C 1
ATOM 889 O O . LYS A 1 111 ? -2.427 4.231 17.526 1.00 96.06 111 LYS A O 1
ATOM 894 N N . ASN A 1 112 ? -4.422 4.317 18.561 1.00 94.75 112 ASN A N 1
ATOM 895 C CA . ASN A 1 112 ? -4.267 5.573 19.310 1.00 94.75 112 ASN A CA 1
ATOM 896 C C . ASN A 1 112 ? -4.067 6.855 18.486 1.00 94.75 112 ASN A C 1
ATOM 898 O O . ASN A 1 112 ? -4.688 7.860 18.823 1.00 94.75 112 ASN A O 1
ATOM 902 N N . THR A 1 113 ? -3.270 6.822 17.421 1.00 93.62 113 THR A N 1
ATOM 903 C CA . THR A 1 113 ? -2.923 7.982 16.601 1.00 93.62 113 THR A CA 1
ATOM 904 C C . THR A 1 113 ? -2.860 7.563 15.127 1.00 93.62 113 THR A C 1
ATOM 906 O O . THR A 1 113 ? -2.108 6.648 14.790 1.00 93.62 113 THR A O 1
ATOM 909 N N . PRO A 1 114 ? -3.634 8.192 14.230 1.00 92.38 114 PRO A N 1
ATOM 910 C CA . PRO A 1 114 ? -3.502 8.000 12.791 1.00 92.38 114 PRO A CA 1
ATOM 911 C C . PRO A 1 114 ? -2.363 8.870 12.229 1.00 92.38 114 PRO A C 1
ATOM 913 O O . PRO A 1 114 ? -1.968 9.845 12.871 1.00 92.38 114 PRO A O 1
ATOM 916 N N . PRO A 1 115 ? -1.863 8.577 11.019 1.00 89.62 115 PRO A N 1
ATOM 917 C CA . PRO A 1 115 ? -0.847 9.403 10.382 1.00 89.62 115 PRO A CA 1
ATOM 918 C C . PRO A 1 115 ? -1.365 10.820 10.108 1.00 89.62 115 PRO A C 1
ATOM 920 O O . PRO A 1 115 ? -2.558 11.034 9.850 1.00 89.62 115 PRO A O 1
ATOM 923 N N . ILE A 1 116 ? -0.437 11.777 10.143 1.00 81.06 116 ILE A N 1
ATOM 924 C CA . ILE A 1 116 ? -0.634 13.136 9.641 1.00 81.06 116 ILE A CA 1
ATOM 925 C C . ILE A 1 116 ? -0.098 13.137 8.206 1.00 81.06 116 ILE A C 1
ATOM 927 O O . ILE A 1 116 ? 1.082 12.866 7.992 1.00 81.06 116 ILE A O 1
ATOM 931 N N . ASP A 1 117 ? -0.986 13.394 7.247 1.00 83.81 117 ASP A N 1
ATOM 932 C CA . ASP A 1 117 ? -0.709 13.420 5.806 1.00 83.81 117 ASP A CA 1
ATOM 933 C C . ASP A 1 117 ? -0.136 12.108 5.220 1.00 83.81 117 ASP A C 1
ATOM 935 O O . ASP A 1 117 ? -0.226 11.023 5.805 1.00 83.81 117 ASP A O 1
ATOM 939 N N . ASP A 1 118 ? 0.395 12.198 3.998 1.00 87.75 118 ASP A N 1
ATOM 940 C CA . ASP A 1 118 ? 1.079 11.107 3.315 1.00 87.75 118 ASP A CA 1
ATOM 941 C C . ASP A 1 118 ? 2.451 10.865 3.941 1.00 87.75 118 ASP A C 1
ATOM 943 O O . ASP A 1 118 ? 3.427 11.565 3.662 1.00 87.75 118 ASP A O 1
ATOM 947 N N . THR A 1 119 ? 2.536 9.831 4.766 1.00 89.31 119 THR A N 1
ATOM 948 C CA . THR A 1 119 ? 3.765 9.452 5.455 1.00 89.31 119 THR A CA 1
ATOM 949 C C . THR A 1 119 ? 3.951 7.946 5.441 1.00 89.31 119 THR A C 1
ATOM 951 O O . THR A 1 119 ? 2.992 7.172 5.414 1.00 89.31 119 THR A O 1
ATOM 954 N N . TYR A 1 120 ? 5.214 7.533 5.481 1.00 92.44 120 TYR A N 1
ATOM 955 C CA . TYR A 1 120 ? 5.566 6.142 5.713 1.00 92.44 120 TYR A CA 1
ATOM 956 C C . TYR A 1 120 ? 5.526 5.771 7.196 1.00 92.44 120 TYR A C 1
ATOM 958 O O . TYR A 1 120 ? 5.769 4.614 7.501 1.00 92.44 120 TYR A O 1
ATOM 966 N N . ASP A 1 121 ? 5.282 6.701 8.135 1.00 90.50 121 ASP A N 1
ATOM 967 C CA . ASP A 1 121 ? 5.206 6.431 9.586 1.00 90.50 121 ASP A CA 1
ATOM 968 C C . ASP A 1 121 ? 4.319 5.211 9.916 1.00 90.50 121 ASP A C 1
ATOM 970 O O . ASP A 1 121 ? 3.109 5.194 9.679 1.00 90.50 121 ASP A O 1
ATOM 974 N N . ASP A 1 122 ? 4.961 4.176 10.455 1.00 93.19 122 ASP A N 1
ATOM 975 C CA . ASP A 1 122 ? 4.391 2.883 10.827 1.00 93.19 122 ASP A CA 1
ATOM 976 C C . ASP A 1 122 ? 4.324 2.686 12.353 1.00 93.19 122 ASP A C 1
ATOM 978 O O . ASP A 1 122 ? 3.885 1.628 12.818 1.00 93.19 122 ASP A O 1
ATOM 982 N N . THR A 1 123 ? 4.672 3.708 13.146 1.00 92.56 123 THR A N 1
ATOM 983 C CA . THR A 1 123 ? 4.733 3.649 14.618 1.00 92.56 123 THR A CA 1
ATOM 984 C C . THR A 1 123 ? 3.431 3.108 15.211 1.00 92.56 123 THR A C 1
ATOM 986 O O . THR A 1 123 ? 3.417 2.157 16.001 1.00 92.56 123 THR A O 1
ATOM 989 N N . HIS A 1 124 ? 2.313 3.675 14.761 1.00 95.75 124 HIS A N 1
ATOM 990 C CA . HIS A 1 124 ? 0.970 3.348 15.232 1.00 95.75 124 HIS A CA 1
ATOM 991 C C . HIS A 1 124 ? 0.217 2.373 14.323 1.00 95.75 124 HIS A C 1
ATOM 993 O O . HIS A 1 124 ? -0.881 1.947 14.677 1.00 95.75 124 HIS A O 1
ATOM 999 N N . LEU A 1 125 ? 0.789 2.006 13.173 1.00 96.56 125 LEU A N 1
ATOM 1000 C CA . LEU A 1 125 ? 0.194 1.053 12.241 1.00 96.56 125 LEU A CA 1
ATOM 1001 C C . LEU A 1 125 ? 0.264 -0.352 12.847 1.00 96.56 125 LEU A C 1
ATOM 1003 O O . LEU A 1 125 ? 1.343 -0.833 13.213 1.00 96.56 125 LEU A O 1
ATOM 1007 N N . VAL A 1 126 ? -0.896 -0.989 12.991 1.00 96.88 126 VAL A N 1
ATOM 1008 C CA . VAL A 1 126 ? -1.018 -2.323 13.594 1.00 96.88 126 VAL A CA 1
ATOM 1009 C C . VAL A 1 126 ? -1.336 -3.404 12.57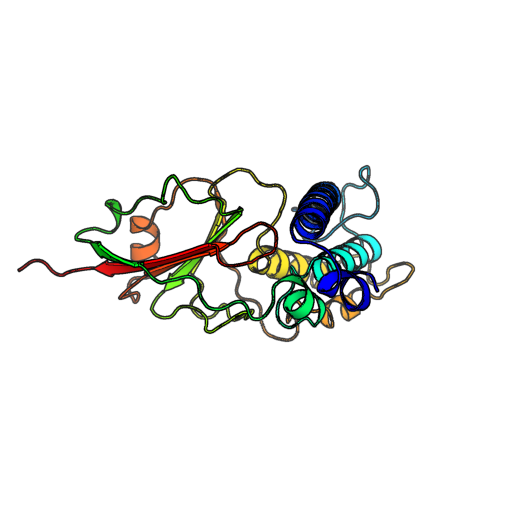4 1.00 96.88 126 VAL A C 1
ATOM 1011 O O . VAL A 1 126 ? -0.917 -4.539 12.765 1.00 96.88 126 VAL A O 1
ATOM 1014 N N . GLN A 1 127 ? -2.036 -3.074 11.485 1.00 97.00 127 GLN A N 1
ATOM 1015 C CA . GLN A 1 127 ? -2.374 -4.055 10.458 1.00 97.00 127 GLN A CA 1
ATOM 1016 C C . GLN A 1 127 ? -2.685 -3.405 9.108 1.00 97.00 127 GLN A C 1
ATOM 1018 O O . GLN A 1 127 ? -3.262 -2.314 9.048 1.00 97.00 127 GLN A O 1
ATOM 1023 N N . ILE A 1 128 ? -2.355 -4.119 8.032 1.00 97.38 128 ILE A N 1
ATOM 1024 C CA . ILE A 1 128 ? -2.837 -3.866 6.671 1.00 97.38 128 ILE A CA 1
ATOM 1025 C C . ILE A 1 128 ? -3.834 -4.971 6.316 1.00 97.38 128 ILE A C 1
ATOM 1027 O O . ILE A 1 128 ? -3.561 -6.154 6.509 1.00 97.38 128 ILE A O 1
ATOM 1031 N N . ILE A 1 129 ? -5.001 -4.590 5.813 1.00 95.38 129 ILE A N 1
ATOM 1032 C CA . ILE A 1 129 ? -6.106 -5.494 5.500 1.00 95.38 129 ILE A CA 1
ATOM 1033 C C . ILE A 1 129 ? -6.464 -5.303 4.030 1.00 95.38 129 ILE A C 1
ATOM 1035 O O . ILE A 1 129 ? -6.773 -4.188 3.605 1.00 95.38 129 ILE A O 1
ATOM 1039 N N . TYR A 1 130 ? -6.466 -6.383 3.260 1.00 94.75 130 TYR A N 1
ATOM 1040 C CA . TYR A 1 130 ? -7.001 -6.400 1.902 1.00 94.75 130 TYR A CA 1
ATOM 1041 C C . TYR A 1 130 ? -8.449 -6.904 1.946 1.00 94.75 130 TYR A C 1
ATOM 1043 O O . TYR A 1 130 ? -8.671 -8.111 2.074 1.00 94.75 130 TYR A O 1
ATOM 1051 N N . PRO A 1 131 ? -9.459 -6.013 1.864 1.00 91.31 131 PRO A N 1
ATOM 1052 C CA . PRO A 1 131 ? -10.864 -6.410 1.987 1.00 91.31 131 PRO A CA 1
ATOM 1053 C C . PRO A 1 131 ? -11.355 -7.254 0.802 1.00 91.31 131 PRO A C 1
ATOM 1055 O O . PRO A 1 131 ? -12.387 -7.916 0.894 1.00 91.31 131 PRO A O 1
ATOM 1058 N N . LYS A 1 132 ? -10.641 -7.199 -0.325 1.00 89.75 132 LYS A N 1
ATOM 1059 C CA . LYS A 1 132 ? -10.902 -7.942 -1.557 1.00 89.75 132 LYS A CA 1
ATOM 1060 C C . LYS A 1 132 ? -9.576 -8.460 -2.096 1.00 89.75 132 LYS A C 1
ATOM 1062 O O . LYS A 1 132 ? -8.536 -7.843 -1.862 1.00 89.75 132 LYS A O 1
ATOM 1067 N N . ASP A 1 133 ? -9.626 -9.539 -2.866 1.00 89.50 133 ASP A N 1
ATOM 1068 C CA . ASP A 1 133 ? -8.449 -10.016 -3.583 1.00 89.50 133 ASP A CA 1
ATOM 1069 C C . ASP A 1 133 ? -7.994 -8.961 -4.592 1.00 89.50 133 ASP A C 1
ATOM 1071 O O . ASP A 1 133 ? -8.730 -8.569 -5.502 1.00 89.50 133 ASP A O 1
ATOM 1075 N N . THR A 1 134 ? -6.765 -8.490 -4.417 1.00 90.69 134 THR A N 1
ATOM 1076 C CA . THR A 1 134 ? -6.146 -7.493 -5.282 1.00 90.69 134 THR A CA 1
ATOM 1077 C C . THR A 1 134 ? -4.703 -7.885 -5.574 1.00 90.69 134 THR A C 1
ATOM 1079 O O . THR A 1 134 ? -3.987 -8.323 -4.674 1.00 90.69 134 THR A O 1
ATOM 1082 N N . PRO A 1 135 ? -4.239 -7.733 -6.826 1.00 89.00 135 PRO A N 1
ATOM 1083 C CA . PRO A 1 135 ? -2.827 -7.897 -7.134 1.00 89.00 135 PRO A CA 1
ATOM 1084 C C . PRO A 1 135 ? -1.995 -6.689 -6.679 1.00 89.00 135 PRO A C 1
ATOM 1086 O O . PRO A 1 135 ? -0.773 -6.787 -6.646 1.00 89.00 135 PRO A O 1
ATOM 1089 N N . ILE A 1 136 ? -2.623 -5.542 -6.387 1.00 95.12 136 ILE A N 1
ATOM 1090 C CA . ILE A 1 136 ? -1.931 -4.291 -6.069 1.00 95.12 136 ILE A CA 1
ATOM 1091 C C . ILE A 1 136 ? -1.741 -4.190 -4.561 1.00 95.12 136 ILE A C 1
ATOM 1093 O O . ILE A 1 136 ? -2.703 -4.026 -3.811 1.00 95.12 136 ILE A O 1
ATOM 1097 N N . LEU A 1 137 ? -0.481 -4.228 -4.136 1.00 97.38 137 LEU A N 1
ATOM 1098 C CA . LEU A 1 137 ? -0.136 -4.055 -2.732 1.00 97.38 137 LEU A CA 1
ATOM 1099 C C . LEU A 1 137 ? -0.361 -2.617 -2.259 1.00 97.38 137 LEU A C 1
ATOM 1101 O O . LEU A 1 137 ? -0.126 -1.655 -2.996 1.00 97.38 137 LEU A O 1
ATOM 1105 N N . ASP A 1 138 ? -0.748 -2.487 -0.995 1.00 97.56 138 ASP A N 1
ATOM 1106 C CA . ASP A 1 138 ? -0.593 -1.262 -0.222 1.00 97.56 138 ASP A CA 1
ATOM 1107 C C . ASP A 1 138 ? 0.882 -0.832 -0.211 1.00 97.56 138 ASP A C 1
ATOM 1109 O O . ASP A 1 138 ? 1.777 -1.675 -0.169 1.00 97.56 138 ASP A O 1
ATOM 1113 N N . VAL A 1 139 ? 1.170 0.470 -0.235 1.00 96.69 139 VAL A N 1
ATOM 1114 C CA . VAL A 1 139 ? 2.562 0.948 -0.280 1.00 96.69 139 VAL A CA 1
ATOM 1115 C C . VAL A 1 139 ? 3.348 0.608 0.989 1.00 96.69 139 VAL A C 1
ATOM 1117 O O . VAL A 1 139 ? 4.559 0.426 0.908 1.00 96.69 139 VAL A O 1
ATOM 1120 N N . MET A 1 140 ? 2.684 0.470 2.139 1.00 97.12 140 MET A N 1
ATOM 1121 C CA . MET A 1 140 ? 3.320 0.032 3.385 1.00 97.12 140 MET A CA 1
ATOM 1122 C C . MET A 1 140 ? 3.696 -1.454 3.327 1.00 97.12 140 MET A C 1
ATOM 1124 O O . MET A 1 140 ? 4.771 -1.834 3.787 1.00 97.12 140 MET A O 1
ATOM 1128 N N . ASP A 1 141 ? 2.854 -2.280 2.699 1.00 97.62 141 ASP A N 1
ATOM 1129 C CA . ASP A 1 141 ? 3.132 -3.702 2.463 1.00 97.62 141 ASP A CA 1
ATOM 1130 C C . ASP A 1 141 ? 4.221 -3.884 1.389 1.00 97.62 141 ASP A C 1
ATOM 1132 O O . ASP A 1 141 ? 5.201 -4.606 1.558 1.00 97.62 141 ASP A O 1
ATOM 1136 N N . LEU A 1 142 ? 4.135 -3.116 0.304 1.00 97.12 142 LEU A N 1
ATOM 1137 C CA . LEU A 1 142 ? 5.196 -3.043 -0.690 1.00 97.12 142 LEU A CA 1
ATOM 1138 C C . LEU A 1 142 ? 6.532 -2.657 -0.040 1.00 97.12 142 LEU A C 1
ATOM 1140 O O . LEU A 1 142 ? 7.545 -3.288 -0.324 1.00 97.12 142 LEU A O 1
ATOM 1144 N N . ARG A 1 143 ? 6.544 -1.645 0.834 1.00 95.81 143 ARG A N 1
ATOM 1145 C CA . ARG A 1 143 ? 7.747 -1.166 1.528 1.00 95.81 143 ARG A CA 1
ATOM 1146 C C . ARG A 1 143 ? 8.441 -2.291 2.306 1.00 95.81 143 ARG A C 1
ATOM 1148 O O . ARG A 1 143 ? 9.640 -2.483 2.114 1.00 95.81 143 ARG A O 1
ATOM 1155 N N . GLN A 1 144 ? 7.707 -3.079 3.099 1.00 95.88 144 GLN A N 1
ATOM 1156 C CA . GLN A 1 144 ? 8.282 -4.234 3.811 1.00 95.88 144 GLN A CA 1
ATOM 1157 C C . GLN A 1 144 ? 8.742 -5.356 2.865 1.00 95.88 144 GLN A C 1
ATOM 1159 O O . GLN A 1 144 ? 9.742 -6.018 3.139 1.00 95.88 144 GLN A O 1
ATOM 1164 N N . CYS A 1 145 ? 8.052 -5.579 1.744 1.00 96.44 145 CYS A N 1
ATOM 1165 C CA . CYS A 1 145 ? 8.469 -6.563 0.744 1.00 96.44 145 CYS A CA 1
ATOM 1166 C C . CYS A 1 145 ? 9.777 -6.152 0.055 1.00 96.44 145 CYS A C 1
ATOM 1168 O O . CYS A 1 145 ? 10.678 -6.980 -0.084 1.00 96.44 145 CYS A O 1
ATOM 1170 N N . ILE A 1 146 ? 9.910 -4.878 -0.323 1.00 95.81 146 ILE A N 1
ATOM 1171 C CA . ILE A 1 146 ? 11.121 -4.358 -0.962 1.00 95.81 146 ILE A CA 1
ATOM 1172 C C . ILE A 1 146 ? 12.307 -4.372 0.003 1.00 95.81 146 ILE A C 1
ATOM 1174 O O . ILE A 1 146 ? 13.403 -4.734 -0.412 1.00 95.81 146 ILE A O 1
ATOM 1178 N N . ASP A 1 147 ? 12.116 -4.035 1.277 1.00 95.00 147 ASP A N 1
ATOM 1179 C CA . ASP A 1 147 ? 13.210 -4.104 2.252 1.00 95.00 147 ASP A CA 1
ATOM 1180 C C . ASP A 1 147 ? 13.701 -5.540 2.468 1.00 95.00 147 ASP A C 1
ATOM 1182 O O . ASP A 1 147 ? 14.905 -5.791 2.410 1.00 95.00 147 ASP A O 1
ATOM 1186 N N . LYS A 1 148 ? 12.780 -6.512 2.548 1.00 93.19 148 LYS A N 1
ATOM 1187 C CA . LYS A 1 148 ? 13.130 -7.943 2.531 1.00 93.19 148 LYS A CA 1
ATOM 1188 C C . LYS A 1 148 ? 13.880 -8.331 1.262 1.00 93.19 148 LYS A C 1
ATOM 1190 O O . LYS A 1 148 ? 14.880 -9.039 1.345 1.00 93.19 148 LYS A O 1
ATOM 1195 N N . PHE A 1 149 ? 13.427 -7.863 0.097 1.00 94.81 149 PHE A N 1
ATOM 1196 C CA . PHE A 1 149 ? 14.122 -8.110 -1.164 1.00 94.81 149 PHE A CA 1
ATOM 1197 C C . PHE A 1 149 ? 15.549 -7.567 -1.116 1.00 94.81 149 PHE A C 1
ATOM 1199 O O . PHE A 1 149 ? 16.464 -8.295 -1.489 1.00 94.81 149 PHE A O 1
ATOM 1206 N N . ILE A 1 150 ? 15.754 -6.332 -0.642 1.00 92.94 150 ILE A N 1
ATOM 1207 C CA . ILE A 1 150 ? 17.075 -5.696 -0.532 1.00 92.94 150 ILE A CA 1
ATOM 1208 C C . ILE A 1 150 ? 17.981 -6.474 0.431 1.00 92.94 150 ILE A C 1
ATOM 1210 O O . ILE A 1 150 ? 19.134 -6.731 0.094 1.00 92.94 150 ILE A O 1
ATOM 1214 N N . ALA A 1 151 ? 17.455 -6.886 1.585 1.00 91.25 151 ALA A N 1
ATOM 1215 C CA . ALA A 1 151 ? 18.204 -7.622 2.601 1.00 91.25 151 ALA A CA 1
ATOM 1216 C C . ALA A 1 151 ? 18.521 -9.077 2.212 1.00 91.25 151 ALA A C 1
ATOM 1218 O O . ALA A 1 151 ? 19.466 -9.652 2.743 1.00 91.25 151 ALA A O 1
ATOM 1219 N N . ALA A 1 152 ? 17.742 -9.685 1.312 1.00 90.62 152 ALA A N 1
ATOM 1220 C CA . ALA A 1 152 ? 17.955 -11.066 0.897 1.00 90.62 152 ALA A CA 1
ATOM 1221 C C . ALA A 1 152 ? 19.270 -11.246 0.123 1.00 90.62 152 ALA A C 1
ATOM 1223 O O . ALA A 1 152 ? 19.628 -10.424 -0.731 1.00 90.62 152 ALA A O 1
ATOM 1224 N N . ASP A 1 153 ? 19.934 -12.379 0.345 1.00 80.50 153 ASP A N 1
ATOM 1225 C CA . ASP A 1 153 ? 21.064 -12.808 -0.475 1.00 80.50 153 ASP A CA 1
ATOM 1226 C C . ASP A 1 153 ? 20.637 -12.979 -1.942 1.00 80.50 153 ASP A C 1
ATOM 1228 O O . ASP A 1 153 ? 19.507 -13.369 -2.249 1.00 80.50 153 ASP A O 1
ATOM 1232 N N . GLY A 1 154 ? 21.536 -12.670 -2.878 1.00 82.38 154 GLY A N 1
ATOM 1233 C CA . GLY A 1 154 ? 21.272 -12.814 -4.309 1.00 82.38 154 GLY A CA 1
ATOM 1234 C C . GLY A 1 154 ? 21.925 -11.729 -5.157 1.00 82.38 154 GLY A C 1
ATOM 1235 O O . GLY A 1 154 ? 23.006 -11.233 -4.850 1.00 82.38 154 GLY A O 1
ATOM 1236 N N . GLN A 1 155 ? 21.268 -11.370 -6.260 1.00 80.62 155 GLN A N 1
ATOM 1237 C CA . GLN A 1 155 ? 21.791 -10.419 -7.240 1.00 80.62 155 GLN A CA 1
ATOM 1238 C C . GLN A 1 155 ? 22.023 -9.029 -6.623 1.00 80.62 155 GLN A C 1
ATOM 1240 O O . GLN A 1 155 ? 21.072 -8.329 -6.294 1.00 80.62 155 GLN A O 1
ATOM 1245 N N . ALA A 1 156 ? 23.282 -8.596 -6.524 1.00 81.69 156 ALA A N 1
ATOM 1246 C CA . ALA A 1 156 ? 23.638 -7.262 -6.025 1.00 81.69 156 ALA A CA 1
ATOM 1247 C C . ALA A 1 156 ? 23.521 -6.154 -7.094 1.00 81.69 156 ALA A C 1
ATOM 1249 O O . ALA A 1 156 ? 23.342 -4.980 -6.765 1.00 81.69 156 ALA A O 1
ATOM 1250 N N . LEU A 1 157 ? 23.608 -6.518 -8.378 1.00 82.50 157 LEU A N 1
ATOM 1251 C CA . LEU A 1 157 ? 23.604 -5.599 -9.518 1.00 82.50 157 LEU A CA 1
ATOM 1252 C C . LEU A 1 157 ? 22.622 -6.077 -10.587 1.00 82.50 157 LEU A C 1
ATOM 1254 O O . LEU A 1 157 ? 22.728 -7.208 -11.060 1.00 82.50 157 LEU A O 1
ATOM 1258 N N . GLY A 1 158 ? 21.695 -5.208 -10.980 1.00 83.94 158 GLY A N 1
ATOM 1259 C CA . GLY A 1 158 ? 20.983 -5.318 -12.250 1.00 83.94 158 GLY A CA 1
ATOM 1260 C C . GLY A 1 158 ? 21.856 -4.847 -13.411 1.00 83.94 158 GLY A C 1
ATOM 1261 O O . GLY A 1 158 ? 22.989 -4.400 -13.218 1.00 83.94 158 GLY A O 1
ATOM 1262 N N . ASN A 1 159 ? 21.314 -4.896 -14.623 1.00 82.62 159 ASN A N 1
ATOM 1263 C CA . ASN A 1 159 ? 22.001 -4.379 -15.804 1.00 82.62 159 ASN A CA 1
ATOM 1264 C C . ASN A 1 159 ? 22.154 -2.852 -15.750 1.00 82.62 159 ASN A C 1
ATOM 1266 O O . ASN A 1 159 ? 23.087 -2.308 -16.337 1.00 82.62 159 ASN A O 1
ATOM 1270 N N . TRP A 1 160 ? 21.248 -2.159 -15.048 1.00 82.06 160 TRP A N 1
ATOM 1271 C CA . TRP A 1 160 ? 21.174 -0.693 -15.062 1.00 82.06 160 TRP A CA 1
ATOM 1272 C C . TRP A 1 160 ? 21.256 -0.050 -13.679 1.00 82.06 160 TRP A C 1
ATOM 1274 O O . TRP A 1 160 ? 21.433 1.163 -13.573 1.00 82.06 160 TRP A O 1
ATOM 1284 N N . VAL A 1 161 ? 21.056 -0.833 -12.617 1.00 87.75 161 VAL A N 1
ATOM 1285 C CA . VAL A 1 161 ? 20.827 -0.327 -11.261 1.00 87.75 161 VAL A CA 1
ATOM 1286 C C . VAL A 1 161 ? 21.451 -1.274 -10.238 1.00 87.75 161 VAL A C 1
ATOM 1288 O O . VAL A 1 161 ? 21.343 -2.490 -10.364 1.00 87.75 161 VAL A O 1
ATOM 1291 N N . ALA A 1 162 ? 22.079 -0.725 -9.198 1.00 87.12 162 ALA A N 1
ATOM 1292 C CA . ALA A 1 162 ? 22.540 -1.508 -8.054 1.00 87.12 162 ALA A CA 1
ATOM 1293 C C . ALA A 1 162 ? 21.391 -1.755 -7.069 1.00 87.12 162 ALA A C 1
ATOM 1295 O O . ALA A 1 162 ? 20.587 -0.855 -6.820 1.00 87.12 162 ALA A O 1
ATOM 1296 N N . LYS A 1 163 ? 21.335 -2.942 -6.460 1.00 87.75 163 LYS A N 1
ATOM 1297 C CA . LYS A 1 163 ? 20.283 -3.313 -5.503 1.00 87.75 163 LYS A CA 1
ATOM 1298 C C . LYS A 1 163 ? 20.193 -2.339 -4.326 1.00 87.75 163 LYS A C 1
ATOM 1300 O O . LYS A 1 163 ? 19.095 -1.942 -3.955 1.00 87.75 163 LYS A O 1
ATOM 1305 N N . GLU A 1 164 ? 21.334 -1.870 -3.825 1.00 85.94 164 GLU A N 1
ATOM 1306 C CA . GLU A 1 164 ? 21.385 -0.904 -2.719 1.00 85.94 164 GLU A CA 1
ATOM 1307 C C . GLU A 1 164 ? 20.751 0.448 -3.081 1.00 85.94 164 GLU A C 1
ATOM 1309 O O . GLU A 1 164 ? 20.060 1.051 -2.267 1.00 85.94 164 GLU A O 1
ATOM 1314 N N . SER A 1 165 ? 20.863 0.884 -4.341 1.00 87.69 165 SER A N 1
ATOM 1315 C CA . SER A 1 165 ? 20.242 2.139 -4.807 1.00 87.69 165 SER A CA 1
ATOM 1316 C C . SER A 1 165 ? 18.707 2.089 -4.854 1.00 87.69 165 SER A C 1
ATOM 1318 O O . SER A 1 165 ? 18.044 3.089 -5.144 1.00 87.69 165 SER A O 1
ATOM 1320 N N . LEU A 1 166 ? 18.105 0.923 -4.579 1.00 88.75 166 LEU A N 1
ATOM 1321 C CA . LEU A 1 166 ? 16.670 0.825 -4.335 1.00 88.75 166 LEU A CA 1
ATOM 1322 C C . LEU A 1 166 ? 16.273 1.498 -3.013 1.00 88.75 166 LEU A C 1
ATOM 1324 O O . LEU A 1 166 ? 15.128 1.938 -2.909 1.00 88.75 166 LEU A O 1
ATOM 1328 N N . ARG A 1 167 ? 17.197 1.645 -2.049 1.00 87.62 167 ARG A N 1
ATOM 1329 C CA . ARG A 1 167 ? 16.944 2.377 -0.797 1.00 87.62 167 ARG A CA 1
ATOM 1330 C C . ARG A 1 167 ? 16.661 3.855 -1.024 1.00 87.62 167 ARG A C 1
ATOM 1332 O O . ARG A 1 167 ? 15.768 4.398 -0.384 1.00 87.62 167 ARG A O 1
ATOM 1339 N N . ASP A 1 168 ? 17.322 4.441 -2.020 1.00 83.94 168 ASP A N 1
ATOM 1340 C CA . ASP A 1 168 ? 17.157 5.846 -2.415 1.00 83.94 168 ASP A CA 1
ATOM 1341 C C . ASP A 1 168 ? 15.840 6.113 -3.171 1.00 83.94 168 ASP A C 1
ATOM 134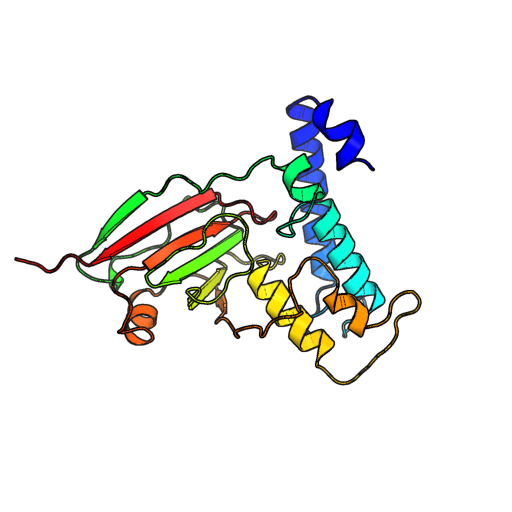3 O O . ASP A 1 168 ? 15.557 7.234 -3.612 1.00 83.94 168 ASP A O 1
ATOM 1347 N N . LYS A 1 169 ? 15.022 5.079 -3.403 1.00 82.06 169 LYS A N 1
ATOM 1348 C CA . LYS A 1 169 ? 13.694 5.243 -4.003 1.00 82.06 169 LYS A CA 1
ATOM 1349 C C . LYS A 1 169 ? 12.733 5.816 -2.964 1.00 82.06 169 LYS A C 1
ATOM 1351 O O . LYS A 1 169 ? 12.956 5.751 -1.762 1.00 82.06 169 LYS A O 1
ATOM 1356 N N . ALA A 1 170 ? 11.618 6.365 -3.440 1.00 83.38 170 ALA A N 1
ATOM 1357 C CA . ALA A 1 170 ? 10.630 7.057 -2.613 1.00 83.38 170 ALA A CA 1
ATOM 1358 C C . ALA A 1 170 ? 9.766 6.101 -1.760 1.00 83.38 170 ALA A C 1
ATOM 1360 O O . ALA A 1 170 ? 8.544 6.173 -1.822 1.00 83.38 170 ALA A O 1
ATOM 1361 N N . LEU A 1 171 ? 10.397 5.193 -1.010 1.00 89.88 171 LEU A N 1
ATOM 1362 C CA . LEU A 1 171 ? 9.801 4.258 -0.048 1.00 89.88 171 LEU A CA 1
ATOM 1363 C C . LEU A 1 171 ? 10.350 4.447 1.379 1.00 89.88 171 LEU A C 1
ATOM 1365 O O . LEU A 1 171 ? 9.965 3.699 2.272 1.00 89.88 171 LEU A O 1
ATOM 1369 N N . ASP A 1 172 ? 11.243 5.420 1.596 1.00 89.06 172 ASP A N 1
ATOM 1370 C CA . ASP A 1 172 ? 11.829 5.722 2.911 1.00 89.06 172 ASP A CA 1
ATOM 1371 C C . ASP A 1 172 ? 12.414 4.469 3.598 1.00 89.06 172 ASP A C 1
ATOM 1373 O O . ASP A 1 172 ? 11.994 4.036 4.677 1.00 89.06 172 ASP A O 1
ATOM 1377 N N . LEU A 1 173 ? 13.353 3.823 2.896 1.00 90.06 173 LEU A N 1
ATOM 1378 C CA . LEU A 1 173 ? 13.993 2.562 3.302 1.00 90.06 173 LEU A CA 1
ATOM 1379 C C . LEU A 1 173 ? 15.294 2.780 4.096 1.00 90.06 173 LEU A C 1
ATOM 1381 O O . LEU A 1 173 ? 16.054 1.834 4.305 1.00 90.06 173 LEU A O 1
ATOM 1385 N N . HIS A 1 174 ? 15.586 4.024 4.489 1.00 85.38 174 HIS A N 1
ATOM 1386 C CA . HIS A 1 174 ? 16.774 4.380 5.278 1.00 85.38 174 HIS A CA 1
ATOM 1387 C C . HIS A 1 174 ? 16.550 4.252 6.787 1.00 85.38 174 HIS A C 1
ATOM 1389 O O . HIS A 1 174 ? 17.506 4.250 7.559 1.00 85.38 174 HIS A O 1
ATOM 1395 N N . ARG A 1 175 ? 15.291 4.152 7.208 1.00 84.94 175 ARG A N 1
ATOM 1396 C CA . ARG A 1 175 ? 14.890 3.901 8.591 1.00 84.94 175 ARG A CA 1
ATOM 1397 C C . ARG A 1 175 ? 14.461 2.450 8.754 1.00 84.94 175 ARG A C 1
ATOM 1399 O O . ARG A 1 175 ? 14.034 1.818 7.787 1.00 84.94 175 ARG A O 1
ATOM 1406 N N . GLU A 1 176 ? 14.522 1.958 9.985 1.00 86.44 176 GLU A N 1
ATOM 1407 C CA . GLU A 1 176 ? 14.024 0.628 10.321 1.00 86.44 176 GLU A CA 1
ATOM 1408 C C . GLU A 1 176 ? 12.559 0.470 9.885 1.00 86.44 176 GLU A C 1
ATOM 1410 O O . GLU A 1 176 ? 11.742 1.389 10.008 1.00 86.44 176 GLU A O 1
ATOM 1415 N N . ILE A 1 177 ? 12.243 -0.688 9.307 1.00 89.88 177 ILE A N 1
ATOM 1416 C CA . ILE A 1 177 ? 10.909 -0.997 8.798 1.00 89.88 177 ILE A CA 1
ATOM 1417 C C . ILE A 1 177 ? 10.260 -1.969 9.760 1.00 89.88 177 ILE A C 1
ATOM 1419 O O . ILE A 1 177 ? 10.674 -3.124 9.884 1.00 89.88 177 ILE A O 1
ATOM 1423 N N . LYS A 1 178 ? 9.202 -1.512 10.425 1.00 91.44 178 LYS A N 1
ATOM 1424 C CA . LYS A 1 178 ? 8.397 -2.391 11.260 1.00 91.44 178 LYS A CA 1
ATOM 1425 C C . LYS A 1 178 ? 7.722 -3.431 10.368 1.00 91.44 178 LYS A C 1
ATOM 1427 O O . LYS A 1 178 ?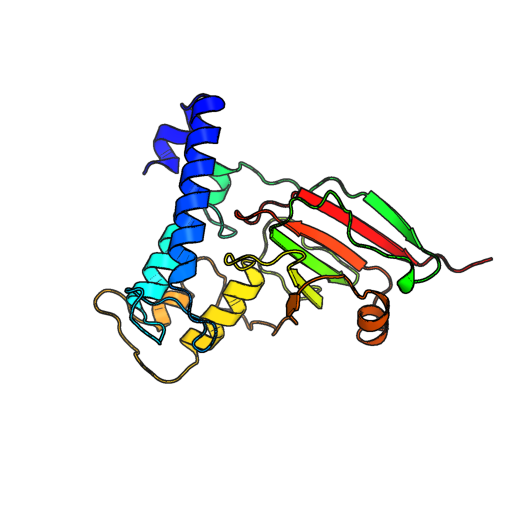 7.080 -3.087 9.378 1.00 91.44 178 LYS A O 1
ATOM 1432 N N . THR A 1 179 ? 7.815 -4.706 10.739 1.00 93.56 179 THR A N 1
ATOM 1433 C CA . THR A 1 179 ? 6.997 -5.739 10.089 1.00 93.56 179 THR A CA 1
ATOM 1434 C C . THR A 1 179 ? 5.544 -5.537 10.500 1.00 93.56 179 THR A C 1
ATOM 1436 O O . THR A 1 179 ? 5.209 -5.649 11.682 1.00 93.56 179 THR A O 1
ATOM 1439 N N . ILE A 1 180 ? 4.687 -5.230 9.529 1.00 96.25 180 ILE A N 1
ATOM 1440 C CA . ILE A 1 180 ? 3.266 -4.986 9.760 1.00 96.25 180 ILE A CA 1
ATOM 1441 C C . ILE A 1 180 ? 2.494 -6.251 9.366 1.00 96.25 180 ILE A C 1
ATOM 1443 O O . ILE A 1 180 ? 2.649 -6.740 8.244 1.00 96.25 180 ILE A O 1
ATOM 1447 N N . PRO A 1 181 ? 1.654 -6.803 10.258 1.00 96.62 181 PRO A N 1
ATOM 1448 C CA . PRO A 1 181 ? 0.759 -7.897 9.909 1.00 96.62 181 PRO A CA 1
ATOM 1449 C C . PRO A 1 181 ? -0.134 -7.545 8.713 1.00 96.62 181 PRO A C 1
ATOM 1451 O O . PRO A 1 181 ? -0.723 -6.464 8.657 1.00 96.62 181 PRO A O 1
ATOM 1454 N N . VAL A 1 182 ? -0.266 -8.490 7.784 1.00 96.44 182 VAL A N 1
ATOM 1455 C CA . VAL A 1 182 ? -1.132 -8.387 6.605 1.00 96.44 182 VAL A CA 1
ATOM 1456 C C . VAL A 1 182 ? -2.214 -9.456 6.699 1.00 96.44 182 VAL A C 1
ATOM 1458 O O . VAL A 1 182 ? -1.913 -10.615 6.986 1.00 96.44 182 VAL A O 1
ATOM 1461 N N . SER A 1 183 ? -3.471 -9.086 6.471 1.00 94.81 183 SER A N 1
ATOM 1462 C CA . SER A 1 183 ? -4.598 -10.024 6.423 1.00 94.81 183 SER A CA 1
ATOM 1463 C C . SER A 1 183 ? -5.499 -9.779 5.216 1.00 94.81 183 SER A C 1
ATOM 1465 O O . SER A 1 183 ? -5.482 -8.713 4.601 1.00 94.81 183 SER A O 1
ATOM 1467 N N . HIS A 1 184 ? -6.282 -10.799 4.865 1.00 92.88 184 HIS A N 1
ATOM 1468 C CA . HIS A 1 184 ? -7.219 -10.774 3.746 1.00 92.88 184 HIS A CA 1
ATOM 1469 C C . HIS A 1 184 ? -8.642 -11.024 4.252 1.00 92.88 184 HIS A C 1
ATOM 1471 O O . HIS A 1 184 ? -8.859 -11.871 5.120 1.00 92.88 184 HIS A O 1
ATOM 1477 N N . GLY A 1 185 ? -9.611 -10.307 3.685 1.00 87.88 185 GLY A N 1
ATOM 1478 C CA . GLY A 1 185 ? -11.028 -10.451 4.008 1.00 87.88 185 GLY A CA 1
ATOM 1479 C C . GLY A 1 185 ? -11.492 -9.546 5.151 1.00 87.88 185 GLY A C 1
ATOM 1480 O O . GLY A 1 185 ? -11.289 -8.332 5.123 1.00 87.88 185 GLY A O 1
ATOM 1481 N N . ALA A 1 186 ? -12.208 -10.125 6.118 1.00 85.81 186 ALA A N 1
ATOM 1482 C CA . ALA A 1 186 ? -12.923 -9.371 7.144 1.00 85.81 186 ALA A CA 1
ATOM 1483 C C . ALA A 1 186 ? -12.001 -8.817 8.245 1.00 85.81 186 ALA A C 1
ATOM 1485 O O . ALA A 1 186 ? -11.047 -9.464 8.673 1.00 85.81 186 ALA A O 1
ATOM 1486 N N . LEU A 1 187 ? -12.345 -7.631 8.755 1.00 88.69 187 LEU A N 1
ATOM 1487 C CA . LEU A 1 187 ? -11.726 -7.051 9.945 1.00 88.69 187 LEU A CA 1
ATOM 1488 C C . LEU A 1 187 ? -12.130 -7.844 11.194 1.00 88.69 187 LEU A C 1
ATOM 1490 O O . LEU A 1 187 ? -13.316 -7.979 11.478 1.00 88.69 187 LEU A O 1
ATOM 1494 N N . ASN A 1 188 ? -11.143 -8.294 11.971 1.00 90.06 188 ASN A N 1
ATOM 1495 C CA . ASN A 1 188 ? -11.352 -8.883 13.293 1.00 90.06 188 ASN A CA 1
ATOM 1496 C C . ASN A 1 188 ? -10.804 -7.945 14.377 1.00 90.06 188 ASN A C 1
ATOM 1498 O O . ASN A 1 188 ? -9.721 -8.160 14.924 1.00 90.06 188 ASN A O 1
ATOM 1502 N N . LEU A 1 189 ? -11.542 -6.868 14.660 1.00 91.50 189 LEU A N 1
ATOM 1503 C CA . LEU A 1 189 ? -11.092 -5.852 15.614 1.00 91.50 189 LEU A CA 1
ATOM 1504 C C . LEU A 1 189 ? -11.043 -6.376 17.056 1.00 91.50 189 LEU A C 1
ATOM 1506 O O . LEU A 1 189 ? -10.251 -5.880 17.852 1.00 91.50 189 LEU A O 1
ATOM 1510 N N . GLU A 1 190 ? -11.819 -7.413 17.384 1.00 91.75 190 GLU A N 1
ATOM 1511 C CA . GLU A 1 190 ? -11.725 -8.097 18.675 1.00 91.75 190 GLU A CA 1
ATOM 1512 C C . GLU A 1 190 ? -10.327 -8.656 18.909 1.00 91.75 190 GLU A C 1
ATOM 1514 O O . GLU A 1 190 ? -9.686 -8.314 19.905 1.00 91.75 190 GLU A O 1
ATOM 1519 N N . GLN A 1 191 ? -9.850 -9.500 17.993 1.00 92.31 191 GLN A N 1
ATOM 1520 C CA . GLN A 1 191 ? -8.543 -10.128 18.134 1.00 92.31 191 GLN A CA 1
ATOM 1521 C C . GLN A 1 191 ? -7.440 -9.069 18.168 1.00 92.31 191 GLN A C 1
ATOM 1523 O O . GLN A 1 191 ? -6.605 -9.081 19.067 1.00 92.31 191 GLN A O 1
ATOM 1528 N N . ILE A 1 192 ? -7.510 -8.083 17.271 1.00 93.06 192 ILE A N 1
ATOM 1529 C CA . ILE A 1 192 ? -6.531 -6.992 17.208 1.00 93.06 192 ILE A CA 1
ATOM 1530 C C . ILE A 1 192 ? -6.505 -6.189 18.516 1.00 93.06 192 ILE A C 1
ATOM 1532 O O . ILE A 1 192 ? -5.438 -5.794 18.982 1.00 93.06 192 ILE A O 1
ATOM 1536 N N . SER A 1 193 ? -7.663 -5.957 19.142 1.00 92.94 193 SER A N 1
ATOM 1537 C CA . SER A 1 193 ? -7.729 -5.263 20.433 1.00 92.94 193 SER A CA 1
ATOM 1538 C C . SER A 1 193 ? -7.091 -6.059 21.574 1.00 92.94 193 SER A C 1
ATOM 1540 O O . SER A 1 193 ? -6.492 -5.465 22.467 1.00 92.94 193 SER A O 1
ATOM 1542 N N . LYS A 1 194 ? -7.173 -7.397 21.533 1.00 93.62 194 LYS A N 1
ATOM 1543 C CA . LYS A 1 194 ? -6.507 -8.282 22.501 1.00 93.62 194 LYS A CA 1
ATOM 1544 C C . LYS A 1 194 ? -4.991 -8.276 22.304 1.00 93.62 194 LYS A C 1
ATOM 1546 O O . LYS A 1 194 ? -4.262 -8.264 23.291 1.00 93.62 194 LYS A O 1
ATOM 1551 N N . ASP A 1 195 ? -4.537 -8.218 21.053 1.00 94.56 195 ASP A N 1
ATOM 1552 C CA . ASP A 1 195 ? -3.113 -8.144 20.696 1.00 94.56 195 ASP A CA 1
ATOM 1553 C C . ASP A 1 195 ? -2.505 -6.755 20.997 1.00 94.56 195 ASP A C 1
ATOM 1555 O O . ASP A 1 195 ? -1.288 -6.603 21.139 1.00 94.56 195 ASP A O 1
ATOM 1559 N N . HIS A 1 196 ? -3.354 -5.731 21.142 1.00 93.75 196 HIS A N 1
ATOM 1560 C CA . HIS A 1 196 ? -2.973 -4.354 21.462 1.00 93.75 196 HIS A CA 1
ATOM 1561 C C . HIS A 1 196 ? -3.789 -3.786 22.638 1.00 93.75 196 HIS A C 1
ATOM 1563 O O . HIS A 1 196 ? -4.566 -2.846 22.451 1.00 93.75 196 HIS A O 1
ATOM 1569 N N . PRO A 1 197 ? -3.599 -4.302 23.869 1.00 91.75 197 PRO A N 1
ATOM 1570 C CA . PRO A 1 197 ? -4.390 -3.901 25.037 1.00 91.75 197 PRO A CA 1
ATOM 1571 C C . PRO A 1 197 ? -4.146 -2.447 25.474 1.00 91.75 197 PRO A C 1
ATOM 1573 O O . PRO A 1 197 ? -4.934 -1.883 26.229 1.00 91.75 197 PRO A O 1
ATOM 1576 N N . ASP A 1 198 ? -3.063 -1.824 25.002 1.00 92.00 198 ASP A N 1
ATOM 1577 C CA . ASP A 1 198 ? -2.746 -0.410 25.215 1.00 92.00 198 ASP A CA 1
ATOM 1578 C C . ASP A 1 198 ? -3.521 0.540 24.277 1.00 92.00 198 ASP A C 1
ATOM 1580 O O . ASP A 1 198 ? -3.446 1.766 24.420 1.00 92.00 198 ASP A O 1
ATOM 1584 N N . ALA A 1 199 ? -4.254 -0.001 23.299 1.00 91.38 199 ALA A N 1
ATOM 1585 C CA . ALA A 1 199 ? -5.069 0.781 22.385 1.00 91.38 199 ALA A CA 1
ATOM 1586 C C . ALA A 1 199 ? -6.355 1.267 23.074 1.00 91.38 199 ALA A C 1
ATOM 1588 O O . ALA A 1 199 ? -7.220 0.485 23.465 1.00 91.38 199 ALA A O 1
ATOM 1589 N N . LYS A 1 200 ? -6.506 2.588 23.178 1.00 89.38 200 LYS A N 1
ATOM 1590 C CA . LYS A 1 200 ? -7.736 3.245 23.649 1.00 89.38 200 LYS A CA 1
ATOM 1591 C C . LYS A 1 200 ? -8.746 3.443 22.521 1.00 89.38 200 LYS A C 1
ATOM 1593 O O . LYS A 1 200 ? -9.947 3.520 22.760 1.00 89.38 200 LYS A O 1
ATOM 1598 N N . GLN A 1 201 ? -8.241 3.552 21.299 1.00 93.81 201 GLN A N 1
ATOM 1599 C CA . GLN A 1 201 ? -9.012 3.811 20.094 1.00 93.81 201 GLN A CA 1
ATOM 1600 C C . GLN A 1 201 ? -8.279 3.251 18.881 1.00 93.81 201 GLN A C 1
ATOM 1602 O O . GLN A 1 201 ? -7.045 3.153 18.876 1.00 93.81 201 GLN A O 1
ATOM 1607 N N . PHE A 1 202 ? -9.045 2.933 17.844 1.00 95.81 202 PHE A N 1
ATOM 1608 C CA . PHE A 1 202 ? -8.510 2.490 16.565 1.00 95.81 202 PHE A CA 1
ATOM 1609 C C . PHE A 1 202 ? -8.961 3.417 15.447 1.00 95.81 202 PHE A C 1
ATOM 1611 O O . PHE A 1 202 ? -10.103 3.866 15.416 1.00 95.81 202 PHE A O 1
ATOM 1618 N N . TYR A 1 203 ? -8.064 3.662 14.503 1.00 95.19 203 TYR A N 1
ATOM 1619 C CA . TYR A 1 203 ? -8.349 4.415 13.294 1.00 95.19 203 TYR A CA 1
ATOM 1620 C C . TYR A 1 203 ? -8.217 3.505 12.097 1.00 95.19 203 TYR A C 1
ATOM 1622 O O . TYR A 1 203 ? -7.178 2.887 11.883 1.00 95.19 203 TYR A O 1
ATOM 1630 N N . LEU A 1 204 ? -9.264 3.459 11.296 1.00 94.38 204 LEU A N 1
ATOM 1631 C CA . LEU A 1 204 ? -9.314 2.684 10.079 1.00 94.38 204 LEU A CA 1
ATOM 1632 C C . LEU A 1 204 ? -9.316 3.646 8.898 1.00 94.38 204 LEU A C 1
ATOM 1634 O O . LEU A 1 204 ? -10.192 4.504 8.794 1.00 94.38 204 LEU A O 1
ATOM 1638 N N . ILE A 1 205 ? -8.332 3.508 8.014 1.00 94.19 205 ILE A N 1
ATOM 1639 C CA . ILE A 1 205 ? -8.195 4.345 6.820 1.00 94.19 205 ILE A CA 1
ATOM 1640 C C . ILE A 1 205 ? -8.184 3.440 5.592 1.00 94.19 205 ILE A C 1
ATOM 1642 O O . ILE A 1 205 ? -7.326 2.567 5.470 1.00 94.19 205 ILE A O 1
ATOM 1646 N N . GLY A 1 206 ? -9.147 3.634 4.693 1.00 93.69 206 GLY A N 1
ATOM 1647 C CA . GLY A 1 206 ? -9.208 2.922 3.418 1.00 93.69 206 GLY A CA 1
ATOM 1648 C C . GLY A 1 206 ? -8.496 3.697 2.318 1.00 93.69 206 GLY A C 1
ATOM 1649 O O . GLY A 1 206 ? -8.722 4.898 2.177 1.00 93.69 206 GLY A O 1
ATOM 1650 N N . TYR A 1 207 ? -7.679 3.015 1.524 1.00 94.06 207 TYR A N 1
ATOM 1651 C CA . TYR A 1 207 ? -6.879 3.582 0.440 1.00 94.06 207 TYR A CA 1
ATOM 1652 C C . TYR A 1 207 ? -7.282 2.978 -0.905 1.00 94.06 207 TYR A C 1
ATOM 1654 O O . TYR A 1 207 ? -7.563 1.782 -0.992 1.00 94.06 207 TYR A O 1
ATOM 1662 N N . ASP A 1 208 ? -7.302 3.785 -1.965 1.00 92.94 208 ASP A N 1
ATOM 1663 C CA . ASP A 1 208 ? -7.456 3.275 -3.331 1.00 92.94 208 ASP A CA 1
ATOM 1664 C C . ASP A 1 208 ? -6.142 2.705 -3.904 1.00 92.94 208 ASP A C 1
ATOM 1666 O O . ASP A 1 208 ? -5.106 2.644 -3.240 1.00 92.94 208 ASP A O 1
ATOM 1670 N N . LEU A 1 209 ? -6.180 2.272 -5.168 1.00 93.44 209 LEU A N 1
ATOM 1671 C CA . LEU A 1 209 ? -5.040 1.674 -5.877 1.00 93.44 209 LEU A CA 1
ATOM 1672 C C . LEU A 1 209 ? -3.836 2.627 -6.008 1.00 93.44 209 LEU A C 1
ATOM 1674 O O . LEU A 1 209 ? -2.698 2.172 -6.130 1.00 93.44 209 LEU A O 1
ATOM 1678 N N . PHE A 1 210 ? -4.072 3.940 -5.967 1.00 94.19 210 PHE A N 1
ATOM 1679 C CA . PHE A 1 210 ? -3.042 4.982 -6.017 1.00 94.19 210 PHE A CA 1
ATOM 1680 C C . PHE A 1 210 ? -2.647 5.468 -4.620 1.00 94.19 210 PHE A C 1
ATOM 1682 O O . PHE A 1 210 ? -1.939 6.468 -4.483 1.00 94.19 210 PHE A O 1
ATOM 1689 N N . GLN A 1 211 ? -3.069 4.746 -3.579 1.00 94.25 211 GLN A N 1
ATOM 1690 C CA . GLN A 1 211 ? -2.786 5.063 -2.185 1.00 94.25 211 GLN A CA 1
ATOM 1691 C C . GLN A 1 211 ? -3.388 6.405 -1.763 1.00 94.25 211 GLN A C 1
ATOM 1693 O O . GLN A 1 211 ? -2.837 7.080 -0.896 1.00 94.25 211 GLN A O 1
ATOM 1698 N N . VAL A 1 212 ? -4.499 6.822 -2.374 1.00 92.31 212 VAL A N 1
ATOM 1699 C CA . VAL A 1 212 ? -5.258 8.000 -1.939 1.00 92.31 212 VAL A CA 1
ATOM 1700 C C . VAL A 1 212 ? -6.289 7.551 -0.893 1.00 92.31 212 VAL A C 1
ATOM 1702 O O . VAL A 1 212 ? -7.060 6.624 -1.169 1.00 92.31 212 VAL A O 1
ATOM 1705 N N . PRO A 1 213 ? -6.331 8.161 0.308 1.00 92.06 213 PRO A N 1
ATOM 1706 C CA . PRO A 1 213 ? -7.351 7.877 1.311 1.00 92.06 213 PRO A CA 1
ATOM 1707 C C . PRO A 1 213 ? -8.763 8.141 0.769 1.00 92.06 213 PRO A C 1
ATOM 1709 O O . PRO A 1 213 ? -9.052 9.221 0.258 1.00 92.06 213 PRO A O 1
ATOM 1712 N N . ARG A 1 214 ? -9.663 7.166 0.910 1.00 90.19 214 ARG A N 1
ATOM 1713 C CA . ARG A 1 214 ? -11.070 7.243 0.470 1.00 90.19 214 ARG A CA 1
ATOM 1714 C C . ARG A 1 214 ? -12.028 7.462 1.631 1.00 90.19 214 ARG A C 1
ATOM 1716 O O . ARG A 1 214 ? -13.039 8.139 1.479 1.00 90.19 214 ARG A O 1
ATOM 1723 N N . PHE A 1 215 ? -11.708 6.908 2.795 1.00 90.69 215 PHE A N 1
ATOM 1724 C CA . PHE A 1 215 ? -12.486 7.095 4.013 1.00 90.69 215 PHE A CA 1
ATOM 1725 C C . PHE A 1 215 ? -11.612 6.906 5.249 1.00 90.69 215 PHE A C 1
ATOM 1727 O O . PHE A 1 215 ? -10.571 6.246 5.197 1.00 90.69 215 PHE A O 1
ATOM 1734 N N . ARG A 1 216 ? -12.061 7.483 6.365 1.00 92.62 216 ARG A N 1
ATOM 1735 C CA . ARG A 1 216 ? -11.411 7.386 7.669 1.00 92.62 216 ARG A CA 1
ATOM 1736 C C . ARG A 1 216 ? -12.466 7.218 8.755 1.00 92.62 216 ARG A C 1
ATOM 1738 O O . ARG A 1 216 ? -13.391 8.022 8.842 1.00 92.62 216 ARG A O 1
ATOM 1745 N N . ILE A 1 217 ? -12.315 6.187 9.578 1.00 93.00 217 ILE A N 1
ATOM 1746 C CA . ILE A 1 217 ? -13.214 5.882 10.691 1.00 93.00 217 ILE A CA 1
ATOM 1747 C C . ILE A 1 217 ? -12.398 5.831 11.976 1.00 93.00 217 ILE A C 1
ATOM 1749 O O . ILE A 1 217 ? -11.329 5.230 12.015 1.00 93.00 217 ILE A O 1
ATOM 1753 N N . GLU A 1 218 ? -12.899 6.478 13.014 1.00 95.06 218 GLU A N 1
ATOM 1754 C CA . GLU A 1 218 ? -12.371 6.409 14.370 1.00 95.06 218 GLU A CA 1
ATOM 1755 C C . GLU A 1 218 ? -13.318 5.560 15.217 1.00 95.06 218 GLU A C 1
ATOM 1757 O O . GLU A 1 218 ? -14.486 5.910 15.374 1.00 95.06 218 GLU A O 1
ATOM 1762 N N . PHE A 1 219 ? -12.811 4.463 15.769 1.00 94.25 219 PHE A N 1
ATOM 1763 C CA . PHE A 1 219 ? -13.532 3.608 16.699 1.00 94.25 219 PHE A CA 1
ATOM 1764 C C . PHE A 1 219 ? -13.112 3.933 18.126 1.00 94.25 219 PHE A C 1
ATOM 1766 O O . PHE A 1 219 ? -11.953 3.730 18.505 1.00 94.25 219 PHE A O 1
ATOM 1773 N N . VAL A 1 220 ? -14.073 4.402 18.919 1.00 92.06 220 VAL A N 1
ATOM 1774 C CA . VAL A 1 220 ? -13.885 4.699 20.341 1.00 92.06 220 VAL A CA 1
ATOM 1775 C C . VAL A 1 220 ? -14.775 3.766 21.143 1.00 92.06 220 VAL A C 1
ATOM 1777 O O . VAL A 1 220 ? -15.990 3.723 20.936 1.00 92.06 220 VAL A O 1
ATOM 1780 N N . LYS A 1 221 ? -14.173 3.020 22.069 1.00 87.12 221 LYS A N 1
ATOM 1781 C CA . LYS A 1 221 ? -14.941 2.182 22.983 1.00 87.12 221 LYS A CA 1
ATOM 1782 C C . LYS A 1 221 ? -15.603 3.061 24.038 1.00 87.12 221 LYS A C 1
ATOM 1784 O O . LYS A 1 221 ? -14.910 3.777 24.761 1.00 87.12 221 LYS A O 1
ATOM 1789 N N . VAL A 1 222 ? -16.926 2.999 24.133 1.00 86.50 222 VAL A N 1
ATOM 1790 C CA . VAL A 1 222 ? -17.670 3.648 25.215 1.00 86.50 222 VAL A CA 1
ATOM 1791 C C . VAL A 1 222 ? -17.801 2.674 26.381 1.00 86.50 222 VAL A C 1
ATOM 1793 O O . VAL A 1 222 ? -18.234 1.534 26.216 1.00 86.50 222 VAL A O 1
ATOM 1796 N N . SER A 1 223 ? -17.378 3.100 27.569 1.00 74.38 223 SER A N 1
ATOM 1797 C CA . SER A 1 223 ? -17.657 2.358 28.798 1.00 74.38 223 SER A CA 1
ATOM 1798 C C . SER A 1 223 ? -19.138 2.530 29.121 1.00 74.38 223 SER A C 1
ATOM 1800 O O . SER A 1 223 ? -19.591 3.664 29.269 1.00 74.38 223 SER A O 1
ATOM 1802 N N . GLY A 1 224 ? -19.890 1.430 29.197 1.00 62.19 224 GLY A N 1
ATOM 1803 C CA . GLY A 1 224 ? -21.290 1.471 29.624 1.00 62.19 224 GLY A CA 1
ATOM 1804 C C . GLY A 1 224 ? -21.420 2.097 31.015 1.00 62.19 224 GLY A C 1
ATOM 1805 O O . GLY A 1 224 ? -20.608 1.800 31.894 1.00 62.19 224 GLY A O 1
ATOM 1806 N N . GLN A 1 225 ? -22.405 2.987 31.168 1.00 38.78 225 GLN A N 1
ATOM 1807 C CA . GLN A 1 225 ? -22.932 3.406 32.471 1.00 38.78 225 GLN A CA 1
ATOM 1808 C C . GLN A 1 225 ? -23.643 2.242 33.161 1.00 38.78 225 GLN A C 1
ATOM 1810 O O . GLN A 1 225 ? -24.272 1.434 32.440 1.00 38.78 225 GLN A O 1
#

pLDDT: mean 89.65, std 8.53, range [38.78, 97.62]

Secondary structure (DSSP, 8-state):
-HHHHTGGGS-HHHHHHHHHHHHHHHHHHHTTEETTTTEE-SSTT-SS--HHHHHHHHHHHHHTT-STT-HHHHHHH-S-PPPPEEEEEES-GGG----TT---SEEEEEES-PPSSS----SSEEEEEESS--SS--HHHHHHHHHHHHHSSS--B-SS-BGGGGTTSTT-TTS--PPPPEEESS--HHHHHHH-TT-SEEEEEEE-TT--EEEEEEEEEPPP-

Sequence (225 aa):
MITRRLWPHLSDTEKEQVRAAMQTWLIKRYRLFRPTSGGFAIHTSDTQSDVDGTSTALLLMRATGSLFGTPERERLWGHIAPAKQVRTEIHNWNDVTLPASAEANSIRLYKNTPPIDDTYDDTHLVQIIYPKDTPILDVMDLRQCIDKFIAADGQALGNWVAKESLRDKALDLHREIKTIPVSHGALNLEQISKDHPDAKQFYLIGYDLFQVPRFRIEFVKVSGQ